Protein AF-A0A5M8NU59-F1 (afdb_monomer)

pLDDT: mean 89.67, std 9.93, range [35.28, 98.25]

Secondary structure (DSSP, 8-state):
--HHHHHHHHHHHTT-HHHHHHHHH--SSSSHHHHHHTT-SS--SSTT-SS-S--GGGTTHHHIIIIIIS-B--TTSSTTTGGGSEEEE-----TT--EEEEEEEETTEEEEEEEEE-SS-EEEEEE--TT-EEEE----TT-TTS-EEEETTEEEEETTEE----TT----------

Foldseek 3Di:
DPVLLCVLVVCQVVPVLQVSVCQQCDLDPQHPNVCVVVVQPEPAPDSVRPDRSHDCPNVSVVVNQVCEQQVFNDLVPDPCSPQHLETEGEYRDHPPDAKHWDWDQTPQGIWIGMWGDDPPDIDIDIDDHPNHHYDHDYDCVPVQQFDWDDDPNHTQDGRQDGDPPDPNDDDDGDDDDD

Solvent-accessible surface area (backbone atoms only — not comparable to full-atom values): 10624 Å² total; per-residue (Å²): 138,68,61,70,69,48,48,52,53,58,30,45,80,69,69,35,33,51,58,46,49,50,60,65,63,31,53,58,84,81,35,66,32,27,40,49,76,68,68,47,92,56,46,40,64,45,84,87,52,90,62,55,60,75,26,74,85,70,52,46,59,56,51,38,52,40,31,31,50,25,2,53,43,73,32,77,81,42,87,66,16,46,69,46,41,34,34,46,35,40,41,46,80,31,88,92,57,55,69,43,77,46,74,45,84,49,91,53,38,56,37,36,27,25,39,36,60,55,99,89,52,74,52,76,51,74,39,80,34,76,95,47,48,74,49,76,51,75,75,59,89,86,45,78,7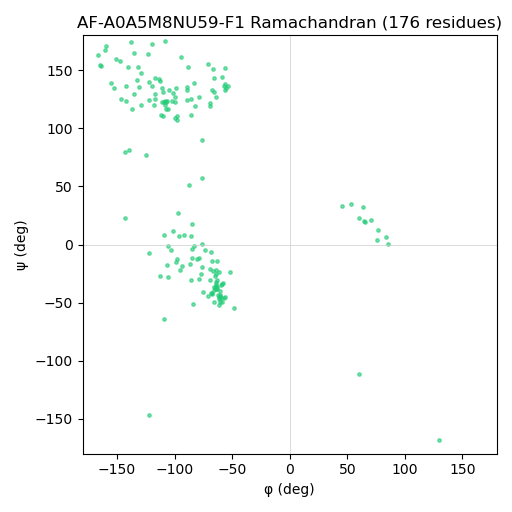9,70,50,67,41,60,61,90,92,42,66,39,31,44,68,92,41,78,42,92,75,48,92,87,60,85,78,87,85,86,80,85,86,129

Organism: NCBI:txid2540710

InterPro domains:
  IPR008928 Six-hairpin glycosidase superfamily [SSF48208] (4-141)
  IPR012341 Six-hairpin glycosidase-like superfamily [G3DSA:1.50.10.10] (1-71)
  IPR016007 Alpha-L-rhamnosidase [PTHR33307] (2-151)
  IPR035396 Alpha-L-rhamnosidase, six-hairpin glycosidase domain [PF17389] (2-68)
  IPR035398 Alpha-L-rhamnosidase C-terminal domain [PF17390] (79-148)

Nearest PDB structures (foldseek):
  6i60-assembly1_A  TM=8.493E-01  e=1.809E-09  Dictyoglomus thermophilum H-6-12
  6i60-assembly2_B  TM=8.893E-01  e=8.598E-09  Dictyoglomus thermophilum H-6-12
  3w5n-assembly1_A  TM=8.163E-01  e=2.430E-08  Streptomyces avermitilis MA-4680 = NBRC 14893
  5wtq-assembly2_C  TM=5.888E-01  e=5.418E+00  Homo sapiens
  8chw-assembly1_A  TM=3.869E-01  e=1.917E+00  Homo sapiens

Sequence (178 aa):
MIGTKYLWRVLSDAGYDDLAFSVATQETYPSYGYWKNNHATTLLEQWEGTNSHNHQMFGTILEYLYQYLAGIRSPFQTEKSRGYKQIHLQPCMPDTLHKVKASLQTVAGTILSGWERHDSHYVYQVTIPSNTVATLELPTNGYDSATEITEGNTVVWQNGEFSNTDPGIIDTGQTHLK

Mean predicted aligned error: 5.36 Å

Radius of gyration: 18.26 Å; Cα contacts (8 Å, |Δi|>4): 282; chains: 1; bounding box: 51×31×45 Å

Structure (mmCIF, N/CA/C/O backbone):
data_AF-A0A5M8NU59-F1
#
_entry.id   AF-A0A5M8NU59-F1
#
loop_
_atom_site.group_PDB
_atom_site.id
_atom_site.type_symbol
_atom_site.label_atom_id
_atom_site.label_alt_id
_atom_site.label_comp_id
_atom_site.label_asym_id
_atom_site.label_entity_id
_atom_site.label_seq_id
_atom_site.pdbx_PDB_ins_code
_atom_site.Cartn_x
_atom_site.Cartn_y
_atom_site.Cartn_z
_atom_site.occupancy
_atom_site.B_iso_or_equiv
_atom_site.auth_seq_id
_atom_site.auth_comp_id
_atom_site.auth_asym_id
_atom_site.auth_atom_id
_atom_site.pdbx_PDB_model_num
ATOM 1 N N . MET A 1 1 ? 18.763 10.754 -10.073 1.00 64.44 1 MET A N 1
ATOM 2 C CA . MET A 1 1 ? 17.612 9.866 -9.802 1.00 64.44 1 MET A CA 1
ATOM 3 C C . MET A 1 1 ? 17.002 10.188 -8.441 1.00 64.44 1 MET A C 1
ATOM 5 O O . MET A 1 1 ? 17.181 9.460 -7.480 1.00 64.44 1 MET A O 1
ATOM 9 N N . ILE A 1 2 ? 16.369 11.357 -8.328 1.00 78.62 2 ILE A N 1
ATOM 10 C CA . ILE A 1 2 ? 15.824 11.866 -7.053 1.00 78.62 2 ILE A CA 1
ATOM 11 C C . ILE A 1 2 ? 14.287 11.911 -7.102 1.00 78.62 2 ILE A C 1
ATOM 13 O O . ILE A 1 2 ? 13.635 11.735 -6.079 1.00 78.62 2 ILE A O 1
ATOM 17 N N . GLY A 1 3 ? 13.702 12.058 -8.299 1.00 86.69 3 GLY A N 1
ATOM 18 C CA . GLY A 1 3 ? 12.251 12.144 -8.496 1.00 86.69 3 GLY A CA 1
ATOM 19 C C . GLY A 1 3 ? 11.476 10.881 -8.107 1.00 86.69 3 GLY A C 1
ATOM 20 O O . GLY A 1 3 ? 10.422 11.001 -7.492 1.00 86.69 3 GLY A O 1
ATOM 21 N N . THR A 1 4 ? 12.007 9.677 -8.365 1.00 87.25 4 THR A N 1
ATOM 22 C CA . THR A 1 4 ? 11.310 8.401 -8.076 1.00 87.25 4 THR A CA 1
ATOM 23 C C . THR A 1 4 ? 10.998 8.201 -6.592 1.00 87.25 4 THR A C 1
ATOM 25 O O . THR A 1 4 ? 10.062 7.489 -6.243 1.00 87.25 4 THR A O 1
ATOM 28 N N . LYS A 1 5 ? 11.743 8.861 -5.698 1.00 89.12 5 LYS A N 1
ATOM 29 C CA . LYS A 1 5 ? 11.437 8.872 -4.264 1.00 89.12 5 LYS A CA 1
ATOM 30 C C . LYS A 1 5 ? 10.125 9.593 -3.951 1.00 89.12 5 LYS A C 1
ATOM 32 O O . LYS A 1 5 ? 9.408 9.184 -3.052 1.00 89.12 5 LYS A O 1
ATOM 37 N N . TYR A 1 6 ? 9.824 10.665 -4.676 1.00 92.88 6 TYR A N 1
ATOM 38 C CA . TYR A 1 6 ? 8.650 11.500 -4.426 1.00 92.88 6 TYR A CA 1
ATOM 39 C C . TYR A 1 6 ? 7.453 11.115 -5.291 1.00 92.88 6 TYR A C 1
ATOM 41 O O . TYR A 1 6 ? 6.327 11.411 -4.912 1.00 92.88 6 TYR A O 1
ATOM 49 N N . LEU A 1 7 ? 7.693 10.448 -6.422 1.00 94.44 7 LEU A N 1
ATOM 50 C CA . LEU A 1 7 ? 6.677 10.066 -7.401 1.00 94.44 7 LEU A CA 1
ATOM 51 C C . LEU A 1 7 ? 5.454 9.396 -6.761 1.00 94.44 7 LEU A C 1
ATOM 53 O O . LEU A 1 7 ? 4.336 9.867 -6.943 1.00 94.44 7 LEU A O 1
ATOM 57 N N . TRP A 1 8 ? 5.677 8.337 -5.980 1.00 94.06 8 TRP A N 1
ATOM 58 C CA . TRP A 1 8 ? 4.603 7.547 -5.369 1.00 94.06 8 TRP A CA 1
ATOM 59 C C . TRP A 1 8 ? 3.750 8.370 -4.419 1.00 94.06 8 TRP A C 1
ATOM 61 O O . TRP A 1 8 ? 2.525 8.327 -4.487 1.00 94.06 8 TRP A O 1
ATOM 71 N N . ARG A 1 9 ? 4.422 9.155 -3.574 1.00 92.12 9 ARG A N 1
ATOM 72 C CA . ARG A 1 9 ? 3.777 10.054 -2.631 1.00 92.12 9 ARG A CA 1
ATOM 73 C C . ARG A 1 9 ? 2.935 11.094 -3.348 1.00 92.12 9 ARG A C 1
ATOM 75 O O . ARG A 1 9 ? 1.768 11.237 -3.036 1.00 92.12 9 ARG A O 1
ATOM 82 N N . VAL A 1 10 ? 3.517 11.801 -4.314 1.00 95.00 10 VAL A N 1
ATOM 83 C CA . VAL A 1 10 ? 2.834 12.901 -5.005 1.00 95.00 10 VAL A CA 1
ATOM 84 C C . VAL A 1 10 ? 1.603 12.406 -5.755 1.00 95.00 10 VAL A C 1
ATOM 86 O O . VAL A 1 10 ? 0.568 13.053 -5.679 1.00 95.00 10 VAL A O 1
ATOM 89 N N . LEU A 1 11 ? 1.700 11.276 -6.461 1.00 95.00 11 LEU A N 1
ATOM 90 C CA . LEU A 1 11 ? 0.553 10.730 -7.184 1.00 95.00 11 LEU A CA 1
ATOM 91 C C . LEU A 1 11 ? -0.554 10.289 -6.224 1.00 95.00 11 LEU A C 1
ATOM 93 O O . LEU A 1 11 ? -1.700 10.686 -6.399 1.00 95.00 11 LEU A O 1
ATOM 97 N N . SER A 1 12 ? -0.203 9.517 -5.199 1.00 92.62 12 SER A N 1
ATOM 98 C CA . SER A 1 12 ? -1.196 8.910 -4.311 1.00 92.62 12 SER A CA 1
ATOM 99 C C . SER A 1 12 ? -1.812 9.923 -3.335 1.00 92.62 12 SER A C 1
ATOM 101 O O . SER A 1 12 ? -3.019 9.927 -3.142 1.00 92.62 12 SER A O 1
ATOM 103 N N . ASP A 1 13 ? -1.018 10.841 -2.764 1.00 90.81 13 ASP A N 1
ATOM 104 C CA . ASP A 1 13 ? -1.532 11.911 -1.885 1.00 90.81 13 ASP A CA 1
ATOM 105 C C . ASP A 1 13 ? -2.468 12.868 -2.651 1.00 90.81 13 ASP A C 1
ATOM 107 O O . ASP A 1 13 ? -3.321 13.514 -2.048 1.00 90.81 13 ASP A O 1
ATOM 111 N N . ALA A 1 14 ? -2.310 12.972 -3.975 1.00 91.94 14 ALA A N 1
ATOM 112 C CA . ALA A 1 14 ? -3.177 13.762 -4.846 1.00 91.94 14 ALA A CA 1
ATOM 113 C C . ALA A 1 14 ? -4.351 12.957 -5.444 1.00 91.94 14 ALA A C 1
ATOM 115 O O . ALA A 1 14 ? -5.047 13.469 -6.318 1.00 91.94 14 ALA A O 1
ATOM 116 N 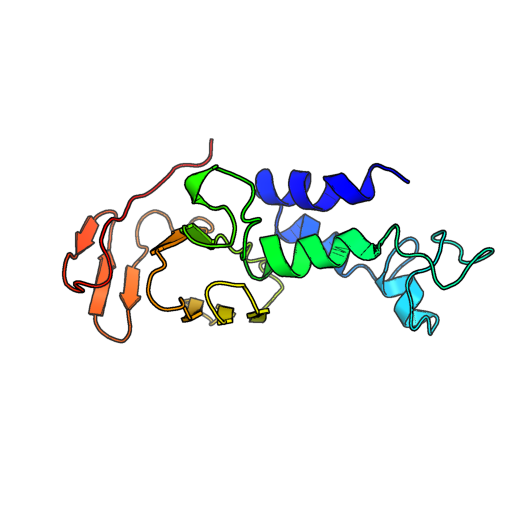N . GLY A 1 15 ? -4.569 11.712 -5.000 1.00 89.81 15 GLY A N 1
ATOM 117 C CA . GLY A 1 15 ? -5.691 10.870 -5.428 1.00 89.81 15 GLY A CA 1
ATOM 118 C C . GLY A 1 15 ? -5.538 10.231 -6.813 1.00 89.81 15 GLY A C 1
ATOM 119 O O . GLY A 1 15 ? -6.505 9.699 -7.351 1.00 89.81 15 GLY A O 1
ATOM 120 N N . TYR A 1 16 ? -4.344 10.252 -7.413 1.00 93.94 16 TYR A N 1
ATOM 121 C CA . TYR A 1 16 ? -4.067 9.617 -8.707 1.00 93.94 16 TYR A CA 1
ATOM 122 C C . TYR A 1 16 ? -3.658 8.143 -8.551 1.00 93.94 16 TYR A C 1
ATOM 124 O O . TYR A 1 16 ? -2.632 7.710 -9.087 1.00 93.94 16 TYR A O 1
ATOM 132 N N . ASP A 1 17 ? -4.456 7.368 -7.817 1.00 92.81 17 ASP A N 1
ATOM 133 C CA . ASP A 1 17 ? -4.156 5.978 -7.454 1.00 92.81 17 ASP A CA 1
ATOM 134 C C . ASP A 1 17 ? -3.988 5.071 -8.683 1.00 92.81 17 ASP A C 1
ATOM 136 O O . ASP A 1 17 ? -3.009 4.324 -8.777 1.00 92.81 17 ASP A O 1
ATOM 140 N N . ASP A 1 18 ? -4.882 5.193 -9.669 1.00 94.62 18 ASP A N 1
ATOM 141 C CA . ASP A 1 18 ? -4.811 4.434 -10.924 1.00 94.62 18 ASP A CA 1
ATOM 142 C C . ASP A 1 18 ? -3.562 4.753 -11.737 1.00 94.62 18 ASP A C 1
ATOM 144 O O . ASP A 1 18 ? -2.945 3.866 -12.335 1.00 94.62 18 ASP A O 1
ATOM 148 N N . LEU A 1 19 ? -3.151 6.022 -11.746 1.00 96.38 19 LEU A N 1
ATOM 149 C CA . LEU A 1 19 ? -1.943 6.442 -12.442 1.00 96.38 19 LEU A CA 1
ATOM 150 C C . LEU A 1 19 ? -0.698 5.927 -11.717 1.00 96.38 19 LEU A C 1
ATOM 152 O O . LEU A 1 19 ? 0.204 5.399 -12.366 1.00 96.38 19 LEU A O 1
ATOM 156 N N . ALA A 1 20 ? -0.653 6.033 -10.386 1.00 96.12 20 ALA A N 1
ATOM 157 C CA . ALA A 1 20 ? 0.433 5.474 -9.584 1.00 96.12 20 ALA A CA 1
ATOM 158 C C . ALA A 1 20 ? 0.584 3.968 -9.839 1.00 96.12 20 ALA A C 1
ATOM 160 O O . ALA A 1 20 ? 1.694 3.490 -10.085 1.00 96.12 20 ALA A O 1
ATOM 161 N N . PHE A 1 21 ? -0.534 3.240 -9.871 1.00 96.94 21 PHE A N 1
ATOM 162 C CA . PHE A 1 21 ? -0.540 1.807 -10.138 1.00 96.94 21 PHE A CA 1
ATOM 163 C C . PHE A 1 21 ? -0.115 1.478 -11.573 1.00 96.94 21 PHE A C 1
ATOM 165 O O . PHE A 1 21 ? 0.712 0.588 -11.782 1.00 96.94 21 PHE A O 1
ATOM 172 N N . SER A 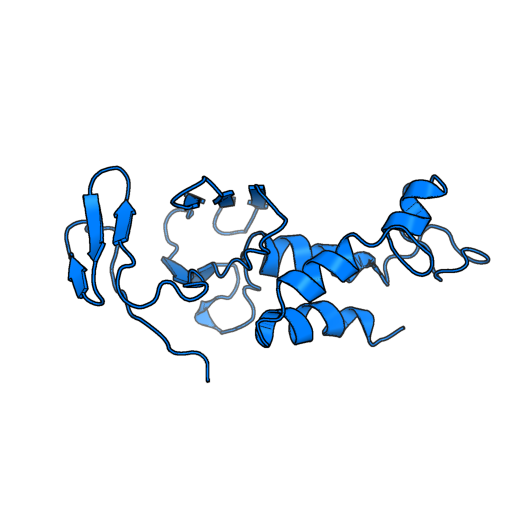1 22 ? -0.597 2.238 -12.559 1.00 97.19 22 SER A N 1
ATOM 173 C CA . SER A 1 22 ? -0.209 2.081 -13.967 1.00 97.19 22 SER A CA 1
ATOM 174 C C . SER A 1 22 ? 1.292 2.300 -14.174 1.00 97.19 22 SER A C 1
ATOM 176 O O . SER A 1 22 ? 1.941 1.554 -14.902 1.00 97.19 22 SER A O 1
ATOM 178 N N . VAL A 1 23 ? 1.881 3.290 -13.497 1.00 96.44 23 VAL A N 1
ATOM 179 C CA . VAL A 1 23 ? 3.332 3.532 -13.541 1.00 96.44 23 VAL A CA 1
ATOM 180 C C . VAL A 1 23 ? 4.105 2.403 -12.853 1.00 96.44 23 VAL A C 1
ATOM 182 O O . VAL A 1 23 ? 5.124 1.952 -13.377 1.00 96.44 23 VAL A O 1
ATOM 185 N N . ALA A 1 24 ? 3.626 1.920 -11.704 1.00 96.19 24 ALA A N 1
ATOM 186 C CA . ALA A 1 24 ? 4.247 0.819 -10.965 1.00 96.19 24 ALA A CA 1
ATOM 187 C C . ALA A 1 24 ? 4.245 -0.510 -11.742 1.00 96.19 24 ALA A C 1
ATOM 189 O O . ALA A 1 24 ? 5.157 -1.320 -11.570 1.00 96.19 24 ALA A O 1
ATOM 190 N N . THR A 1 25 ? 3.238 -0.727 -12.589 1.00 96.50 25 THR A N 1
ATOM 191 C CA . THR A 1 25 ? 3.014 -1.985 -13.318 1.00 96.50 25 THR A CA 1
ATOM 192 C C . THR A 1 25 ? 3.359 -1.926 -14.805 1.00 96.50 25 THR A C 1
ATOM 194 O O . THR A 1 25 ? 3.282 -2.950 -15.478 1.00 96.50 25 THR A O 1
ATOM 197 N N . GLN A 1 26 ? 3.803 -0.773 -15.319 1.00 97.31 26 GLN A N 1
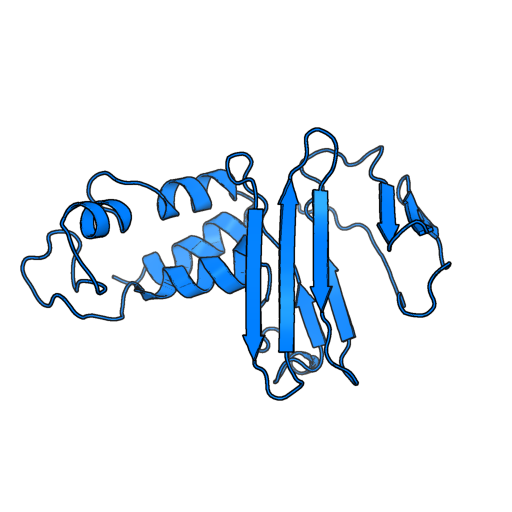ATOM 198 C CA . GLN A 1 26 ? 4.262 -0.627 -16.700 1.00 97.31 26 GLN A CA 1
ATOM 199 C C . GLN A 1 26 ? 5.345 -1.663 -17.043 1.00 97.31 26 GLN A C 1
ATOM 201 O O . GLN A 1 26 ? 6.306 -1.857 -16.295 1.00 97.31 26 GLN A O 1
ATOM 206 N N . GLU A 1 27 ? 5.244 -2.270 -18.221 1.00 97.75 27 GLU A N 1
ATOM 207 C CA . GLU A 1 27 ? 6.150 -3.317 -18.697 1.00 97.75 27 GLU A CA 1
ATOM 208 C C . GLU A 1 27 ? 7.121 -2.852 -19.792 1.00 97.75 27 GLU A C 1
ATOM 210 O O . GLU A 1 27 ? 8.145 -3.498 -20.019 1.00 97.75 27 GLU A O 1
ATOM 215 N N . THR A 1 28 ? 6.846 -1.726 -20.456 1.00 98.06 28 THR A N 1
ATOM 216 C CA . THR A 1 28 ? 7.740 -1.159 -21.474 1.00 98.06 28 THR A CA 1
ATOM 217 C C . THR A 1 28 ? 8.781 -0.220 -20.873 1.00 98.06 28 THR A C 1
ATOM 219 O O . THR A 1 28 ? 8.538 0.444 -19.867 1.00 98.06 28 THR A O 1
ATOM 222 N N . TYR A 1 29 ? 9.933 -0.103 -21.535 1.00 97.19 29 TYR A N 1
ATOM 223 C CA . TYR A 1 29 ? 10.990 0.828 -21.144 1.00 97.19 29 TYR A CA 1
ATOM 224 C C . TYR A 1 29 ? 10.487 2.288 -21.060 1.00 97.19 29 TYR A C 1
ATOM 226 O O . TYR A 1 29 ? 9.802 2.727 -21.990 1.00 97.19 29 TYR A O 1
ATOM 234 N N . PRO A 1 30 ? 10.886 3.078 -20.038 1.00 95.69 30 PRO A N 1
ATOM 235 C CA . PRO A 1 30 ? 11.628 2.700 -18.826 1.00 95.69 30 PRO A CA 1
ATOM 236 C C . PRO A 1 30 ? 10.695 2.287 -17.668 1.00 95.69 30 PRO A C 1
ATOM 238 O O . PRO A 1 30 ? 9.855 3.080 -17.243 1.00 95.69 30 PRO A O 1
ATOM 241 N N . SER A 1 31 ? 10.858 1.079 -17.110 1.00 96.62 31 SER A N 1
ATOM 242 C CA . SER A 1 31 ? 10.035 0.621 -15.978 1.00 96.62 31 SER A CA 1
ATOM 243 C C . SER A 1 31 ? 10.636 -0.549 -15.184 1.00 96.62 31 SER A C 1
ATOM 245 O O . SER A 1 31 ? 11.560 -1.231 -15.634 1.00 96.62 31 SER A O 1
ATOM 247 N N . TYR A 1 32 ? 10.066 -0.829 -14.006 1.00 96.56 32 TYR A N 1
ATOM 248 C CA . TYR A 1 32 ? 10.366 -2.045 -13.238 1.00 96.56 32 TYR A CA 1
ATOM 249 C C . TYR A 1 32 ? 9.924 -3.315 -13.978 1.00 96.56 32 TYR A C 1
ATOM 251 O O . TYR A 1 32 ? 10.628 -4.326 -13.944 1.00 96.56 32 TYR A O 1
ATOM 259 N N . GLY A 1 33 ? 8.779 -3.268 -14.671 1.00 97.44 33 GLY A N 1
ATOM 260 C CA . GLY A 1 33 ? 8.295 -4.383 -15.483 1.00 97.44 33 GLY A CA 1
ATOM 261 C C . GLY A 1 33 ? 9.229 -4.695 -16.652 1.00 97.44 33 GLY A C 1
ATOM 262 O O . GLY A 1 33 ? 9.487 -5.865 -16.918 1.00 97.44 33 GLY A O 1
ATOM 263 N N . TYR A 1 34 ? 9.845 -3.680 -17.266 1.00 97.81 34 TYR A N 1
ATOM 264 C CA . TYR A 1 34 ? 10.867 -3.870 -18.293 1.00 97.81 34 TYR A CA 1
ATOM 265 C C . TYR A 1 34 ? 12.068 -4.650 -17.748 1.00 97.81 34 TYR A C 1
ATOM 267 O O . TYR A 1 34 ? 12.511 -5.609 -18.376 1.00 97.81 34 TYR A O 1
ATOM 275 N N . TRP A 1 35 ? 12.570 -4.311 -16.556 1.00 97.44 35 TRP A N 1
ATOM 276 C CA . TRP A 1 35 ? 13.649 -5.078 -15.922 1.00 97.44 35 TRP A CA 1
ATOM 277 C C . TRP A 1 35 ? 13.255 -6.523 -15.635 1.00 97.44 35 TRP A C 1
ATOM 279 O O . TRP A 1 35 ? 14.002 -7.438 -15.979 1.00 97.44 35 TRP A O 1
ATOM 289 N N . LYS A 1 36 ? 12.069 -6.738 -15.057 1.00 97.00 36 LYS A N 1
ATOM 290 C CA . LYS A 1 36 ? 11.528 -8.080 -14.801 1.00 97.00 36 LYS A CA 1
ATOM 291 C C . LYS A 1 36 ? 11.436 -8.897 -16.096 1.00 97.00 36 LYS A C 1
ATOM 293 O O . LYS A 1 36 ? 11.878 -10.044 -16.125 1.00 97.00 36 LYS A O 1
ATOM 298 N N . ASN A 1 37 ? 10.910 -8.303 -17.167 1.00 97.75 37 ASN A N 1
ATOM 299 C CA . ASN A 1 37 ? 10.763 -8.949 -18.474 1.00 97.75 37 ASN A CA 1
ATOM 300 C C . ASN A 1 37 ? 12.120 -9.245 -19.140 1.00 97.75 37 ASN A C 1
ATOM 302 O O . ASN A 1 37 ? 12.213 -10.171 -19.936 1.00 97.75 37 ASN A O 1
ATOM 306 N N . ASN A 1 38 ? 13.180 -8.525 -18.756 1.00 96.75 38 ASN A N 1
ATOM 307 C CA . ASN A 1 38 ? 14.571 -8.787 -19.139 1.00 96.75 38 ASN A CA 1
ATOM 308 C C . ASN A 1 38 ? 15.346 -9.593 -18.074 1.00 96.75 38 ASN A C 1
ATOM 310 O O . ASN A 1 38 ? 16.569 -9.501 -17.983 1.00 96.75 38 ASN A O 1
ATOM 314 N N . HIS A 1 39 ? 14.644 -10.401 -17.273 1.00 96.81 39 HIS A N 1
ATOM 315 C CA . HIS A 1 39 ? 15.214 -11.364 -16.322 1.00 96.81 39 HIS A CA 1
ATOM 316 C C . HIS A 1 39 ? 16.014 -10.769 -15.152 1.00 96.81 39 HIS A C 1
ATOM 318 O O . HIS A 1 39 ? 16.773 -11.489 -14.499 1.00 96.81 39 HIS A O 1
ATOM 324 N N . ALA A 1 40 ? 15.835 -9.486 -14.833 1.00 97.31 40 ALA A N 1
ATOM 325 C CA . ALA A 1 40 ? 16.433 -8.916 -13.634 1.00 97.31 40 ALA A CA 1
ATOM 326 C C . ALA A 1 40 ? 15.829 -9.534 -12.362 1.00 97.31 40 ALA A C 1
ATOM 328 O O . ALA A 1 40 ? 14.610 -9.572 -12.192 1.00 97.31 40 ALA A O 1
ATOM 329 N N . THR A 1 41 ? 16.685 -9.964 -11.433 1.00 96.88 41 THR A N 1
ATOM 330 C CA . THR A 1 41 ? 16.284 -10.487 -10.110 1.00 96.88 41 THR A CA 1
ATOM 331 C C . THR A 1 41 ? 16.507 -9.486 -8.972 1.00 96.88 41 THR A C 1
ATOM 333 O O . THR A 1 41 ? 16.169 -9.757 -7.823 1.00 96.88 41 THR A O 1
ATOM 336 N N . THR A 1 42 ? 17.102 -8.337 -9.282 1.00 96.75 42 THR A N 1
ATOM 337 C CA . THR A 1 42 ? 17.447 -7.236 -8.374 1.00 96.75 42 THR A CA 1
ATOM 338 C C . THR A 1 42 ? 17.116 -5.902 -9.048 1.00 96.75 42 THR A C 1
ATOM 340 O O . THR A 1 42 ? 16.704 -5.865 -10.205 1.00 96.75 42 THR A O 1
ATOM 343 N N . LEU A 1 43 ? 17.259 -4.793 -8.323 1.00 96.44 43 LEU A N 1
ATOM 344 C CA . LEU A 1 43 ? 17.093 -3.450 -8.886 1.00 96.44 43 LEU A CA 1
ATOM 345 C C . LEU A 1 43 ? 18.386 -3.009 -9.576 1.00 96.44 43 LEU A C 1
ATOM 347 O O . LEU A 1 43 ? 19.466 -3.242 -9.037 1.00 96.44 43 LEU A O 1
ATOM 351 N N . LEU A 1 44 ? 18.288 -2.359 -10.733 1.00 95.69 44 LEU A N 1
ATOM 352 C CA . LEU A 1 44 ? 19.449 -1.891 -11.491 1.00 95.69 44 LEU A CA 1
ATOM 353 C C . LEU A 1 44 ? 19.752 -0.427 -11.145 1.00 95.69 44 LEU A C 1
ATOM 355 O O . LEU A 1 44 ? 18.916 0.300 -10.615 1.00 95.69 44 LEU A O 1
ATOM 359 N N . GLU A 1 45 ? 20.966 0.020 -11.441 1.00 94.94 45 GLU A N 1
ATOM 360 C CA . GLU A 1 45 ? 21.401 1.402 -11.202 1.00 94.94 45 GLU A CA 1
ATOM 361 C C . GLU A 1 45 ? 20.718 2.417 -12.124 1.00 94.94 45 GLU A C 1
ATOM 363 O O . GLU A 1 45 ? 20.472 3.554 -11.725 1.00 94.94 45 GLU A O 1
ATOM 368 N N . GLN A 1 46 ? 20.374 1.990 -13.338 1.00 94.31 46 GLN A N 1
ATOM 369 C CA . GLN A 1 46 ? 19.749 2.806 -14.375 1.00 94.31 46 GLN A CA 1
ATOM 370 C C . GLN A 1 46 ? 18.810 1.957 -15.231 1.00 94.31 46 GLN A C 1
ATOM 372 O O . GLN A 1 46 ? 18.953 0.733 -15.297 1.00 94.31 46 GLN A O 1
ATOM 377 N N . TRP A 1 47 ? 17.859 2.603 -15.900 1.00 94.56 47 TRP A N 1
ATOM 378 C CA . TRP A 1 47 ? 16.799 1.918 -16.638 1.00 94.56 47 TRP A CA 1
ATOM 379 C C . TRP A 1 47 ? 17.323 1.078 -17.803 1.00 94.56 47 TRP A C 1
ATOM 381 O O . TRP A 1 47 ? 16.818 -0.017 -18.032 1.00 94.56 47 TRP A O 1
ATOM 391 N N . GLU A 1 48 ? 18.361 1.556 -18.485 1.00 94.06 48 GLU A N 1
ATOM 392 C CA . GLU A 1 48 ? 19.019 0.891 -19.612 1.00 94.06 48 GLU A CA 1
ATOM 393 C C . GLU A 1 48 ? 19.798 -0.360 -19.186 1.00 94.06 48 GLU A C 1
ATOM 395 O O . GLU A 1 48 ? 20.095 -1.216 -20.013 1.00 94.06 48 GLU A O 1
ATOM 400 N N . GLY A 1 49 ? 20.166 -0.460 -17.904 1.00 92.44 49 GLY A N 1
ATOM 401 C CA . GLY A 1 49 ? 20.883 -1.610 -17.364 1.00 92.44 49 GLY A CA 1
ATOM 402 C C . GLY A 1 49 ? 22.338 -1.759 -17.817 1.00 92.44 49 GLY A C 1
ATOM 403 O O . GLY A 1 49 ? 22.884 -2.850 -17.724 1.00 92.44 49 GLY A O 1
ATOM 404 N N . THR A 1 50 ? 23.007 -0.699 -18.285 1.00 93.38 50 THR A N 1
ATOM 405 C CA . THR A 1 50 ? 24.428 -0.798 -18.702 1.00 93.38 50 THR A CA 1
ATOM 406 C C . THR A 1 50 ? 25.462 -0.686 -17.563 1.00 93.38 50 THR A C 1
ATOM 408 O O . THR A 1 50 ? 26.653 -0.811 -17.826 1.00 93.38 50 THR A O 1
ATOM 411 N N . ASN A 1 51 ? 25.028 -0.486 -16.310 1.00 93.81 51 ASN A N 1
ATOM 412 C CA . ASN A 1 51 ? 25.880 -0.356 -15.114 1.00 93.81 51 ASN A CA 1
ATOM 413 C C . ASN A 1 51 ? 25.518 -1.424 -14.062 1.00 93.81 51 ASN A C 1
ATOM 415 O O . ASN A 1 51 ? 25.155 -2.534 -14.443 1.00 93.81 51 ASN A O 1
ATOM 419 N N . SER A 1 52 ? 25.628 -1.147 -12.754 1.00 96.12 52 SER A N 1
ATOM 420 C CA . SER A 1 52 ? 25.346 -2.135 -11.710 1.00 96.12 52 SER A CA 1
ATOM 421 C C . SER A 1 52 ? 23.928 -2.699 -11.824 1.00 96.12 52 SER A C 1
ATOM 423 O O . SER A 1 52 ? 22.952 -1.968 -12.011 1.00 96.12 52 SER A O 1
ATOM 425 N N . HIS A 1 53 ? 23.808 -4.018 -11.669 1.00 96.50 53 HIS A N 1
ATOM 426 C CA . HIS A 1 53 ? 22.525 -4.728 -11.660 1.00 96.50 53 HIS A CA 1
ATOM 427 C C . HIS A 1 53 ? 21.995 -4.983 -10.253 1.00 96.50 53 HIS A C 1
ATOM 429 O O . HIS A 1 53 ? 21.008 -5.690 -10.090 1.00 96.50 53 HIS A O 1
ATOM 435 N N . ASN A 1 54 ? 22.639 -4.424 -9.229 1.00 96.88 54 ASN A N 1
ATOM 436 C CA . ASN A 1 54 ? 22.206 -4.549 -7.844 1.00 96.88 54 ASN A CA 1
ATOM 437 C C . ASN A 1 54 ? 22.386 -3.212 -7.115 1.00 96.88 54 ASN A C 1
ATOM 439 O O . ASN A 1 54 ? 23.393 -2.970 -6.448 1.00 96.88 54 ASN A O 1
ATOM 443 N N . HIS A 1 55 ? 21.418 -2.316 -7.300 1.00 93.94 55 HIS A N 1
ATOM 444 C CA . HIS A 1 55 ? 21.447 -0.947 -6.809 1.00 93.94 55 HIS A CA 1
ATOM 445 C C . HIS A 1 55 ? 20.095 -0.530 -6.208 1.00 93.94 55 HIS A C 1
ATOM 447 O O . HIS A 1 55 ? 19.080 -0.392 -6.883 1.00 93.94 55 HIS A O 1
ATOM 453 N N . GLN A 1 56 ? 20.083 -0.242 -4.910 1.00 91.81 56 GLN A N 1
ATOM 454 C CA . GLN A 1 56 ? 18.862 -0.038 -4.115 1.00 91.81 56 GLN A CA 1
ATOM 455 C C . GLN A 1 56 ? 18.097 1.282 -4.348 1.00 91.81 56 GLN A C 1
ATOM 457 O O . GLN A 1 56 ? 17.043 1.487 -3.755 1.00 91.81 56 GLN A O 1
ATOM 462 N N . MET A 1 57 ? 18.603 2.210 -5.169 1.00 90.44 57 MET A N 1
ATOM 463 C CA . MET A 1 57 ? 18.048 3.577 -5.261 1.00 90.44 57 MET A CA 1
ATOM 464 C C . MET A 1 57 ? 16.616 3.617 -5.811 1.00 90.44 57 MET A C 1
ATOM 466 O O . MET A 1 57 ? 15.849 4.508 -5.457 1.00 90.44 57 MET A O 1
ATOM 470 N N . PHE A 1 58 ? 16.238 2.630 -6.624 1.00 93.00 58 PHE A N 1
ATOM 471 C CA . PHE A 1 58 ? 14.869 2.453 -7.108 1.00 93.00 58 PHE A CA 1
ATOM 472 C C . PHE A 1 58 ? 13.973 1.653 -6.152 1.00 93.00 58 PHE A C 1
ATOM 474 O O . PHE A 1 58 ? 12.832 1.344 -6.488 1.00 93.00 58 PHE A O 1
ATOM 481 N N . GLY A 1 59 ? 14.452 1.328 -4.950 1.00 93.88 59 GLY A N 1
ATOM 482 C CA . GLY A 1 59 ? 13.718 0.536 -3.961 1.00 93.88 59 GLY A CA 1
ATOM 483 C C . GLY A 1 59 ? 12.503 1.240 -3.362 1.00 93.88 59 GLY A C 1
ATOM 484 O O . GLY A 1 59 ? 11.730 0.606 -2.651 1.00 93.88 59 GLY A O 1
ATOM 485 N N . THR A 1 60 ? 12.285 2.521 -3.677 1.00 92.81 60 THR A N 1
ATOM 486 C CA . THR A 1 60 ? 11.137 3.304 -3.192 1.00 92.81 60 THR A CA 1
ATOM 487 C C . THR A 1 60 ? 9.795 2.759 -3.677 1.00 92.81 60 THR A C 1
ATOM 489 O O . THR A 1 60 ? 8.772 3.087 -3.093 1.00 92.81 60 THR A O 1
ATOM 492 N N . ILE A 1 61 ? 9.771 1.862 -4.669 1.00 94.69 61 ILE A N 1
ATOM 493 C CA . ILE A 1 61 ? 8.560 1.104 -5.011 1.00 94.69 61 ILE A CA 1
ATOM 494 C C . ILE A 1 61 ? 8.028 0.290 -3.819 1.00 94.69 61 ILE A C 1
ATOM 496 O O . ILE A 1 61 ? 6.820 0.180 -3.651 1.00 94.69 61 ILE A O 1
ATOM 500 N N . LEU A 1 62 ? 8.890 -0.218 -2.928 1.00 94.62 62 LEU A N 1
ATOM 501 C CA . LEU A 1 62 ? 8.434 -0.906 -1.712 1.00 94.62 62 LEU A CA 1
ATOM 502 C C . LEU A 1 62 ? 7.666 0.039 -0.781 1.00 94.62 62 LEU A C 1
ATOM 504 O O . LEU A 1 62 ? 6.721 -0.384 -0.120 1.00 94.62 62 LEU A O 1
ATOM 508 N N . GLU A 1 63 ? 8.036 1.320 -0.760 1.00 92.81 63 GLU A N 1
ATOM 509 C CA . GLU A 1 63 ? 7.293 2.348 -0.036 1.00 92.81 63 GLU A CA 1
ATOM 510 C C . GLU A 1 63 ? 5.858 2.449 -0.556 1.00 92.81 63 GLU A C 1
ATOM 512 O O . GLU A 1 63 ? 4.921 2.444 0.237 1.00 92.81 63 GLU A O 1
ATOM 517 N N . TYR A 1 64 ? 5.691 2.467 -1.882 1.00 95.75 64 TYR A N 1
ATOM 518 C CA . TYR A 1 64 ? 4.385 2.466 -2.537 1.00 95.75 64 TYR A CA 1
ATOM 519 C C . TYR A 1 64 ? 3.547 1.239 -2.156 1.00 95.75 64 TYR A C 1
ATOM 521 O O . TYR A 1 64 ? 2.406 1.382 -1.714 1.00 95.75 64 TYR A O 1
ATOM 529 N N . LEU A 1 65 ? 4.131 0.039 -2.248 1.00 96.81 65 LEU A N 1
ATOM 530 C CA . LEU A 1 65 ? 3.422 -1.208 -1.949 1.00 96.81 65 LEU A CA 1
ATOM 531 C C . LEU A 1 65 ? 2.911 -1.261 -0.497 1.00 96.81 65 LEU A C 1
ATOM 533 O O . LEU A 1 65 ? 1.775 -1.667 -0.262 1.00 96.81 65 LEU A O 1
ATOM 537 N N . TYR A 1 66 ? 3.730 -0.848 0.475 1.00 97.00 66 TYR A N 1
ATOM 538 C CA . TYR A 1 66 ? 3.363 -0.922 1.894 1.00 97.00 66 TYR A CA 1
ATOM 539 C C . TYR A 1 66 ? 2.539 0.275 2.362 1.00 97.00 66 TYR A C 1
ATOM 541 O O . TYR A 1 66 ? 1.493 0.081 2.978 1.00 97.00 66 TYR A O 1
ATOM 549 N N . GLN A 1 67 ? 3.001 1.499 2.098 1.00 95.69 67 GLN A N 1
ATOM 550 C CA . GLN A 1 67 ? 2.373 2.694 2.659 1.00 95.69 67 GLN A CA 1
ATOM 551 C C . GLN A 1 67 ? 1.109 3.106 1.917 1.00 95.69 67 GLN A C 1
ATOM 553 O O . GLN A 1 67 ? 0.231 3.682 2.546 1.00 95.69 67 GLN A O 1
ATOM 558 N N . TYR A 1 68 ? 1.007 2.823 0.617 1.00 95.62 68 TYR A N 1
ATOM 559 C CA . TYR A 1 68 ? -0.102 3.292 -0.211 1.00 95.62 68 TYR A CA 1
ATOM 560 C C . TYR A 1 68 ? -1.010 2.132 -0.594 1.00 95.62 68 TYR A C 1
ATOM 562 O O . TYR A 1 68 ? -2.122 2.081 -0.095 1.00 95.62 68 TYR A O 1
ATOM 570 N N . LEU A 1 69 ? -0.547 1.133 -1.355 1.00 96.50 69 LEU A N 1
ATOM 571 C CA . LEU A 1 69 ? -1.426 0.019 -1.755 1.00 96.50 69 LEU A CA 1
ATOM 572 C C . LEU A 1 69 ? -1.986 -0.752 -0.554 1.00 96.50 69 LEU A C 1
ATOM 574 O O . LEU A 1 69 ? -3.189 -0.979 -0.474 1.00 96.50 69 LEU A O 1
ATOM 578 N N . ALA A 1 70 ? -1.133 -1.146 0.395 1.00 97.50 70 ALA A N 1
ATOM 579 C CA . ALA A 1 70 ? -1.592 -1.783 1.630 1.00 97.50 70 ALA A CA 1
ATOM 580 C C . ALA A 1 70 ? -1.999 -0.775 2.716 1.00 97.50 70 ALA A C 1
ATOM 582 O O . ALA A 1 70 ? -2.581 -1.169 3.722 1.00 97.50 70 ALA A O 1
ATOM 583 N N . GLY A 1 71 ? -1.683 0.509 2.542 1.00 96.56 71 GLY A N 1
ATOM 584 C CA . GLY A 1 71 ? -2.094 1.581 3.441 1.00 96.56 71 GLY A CA 1
ATOM 585 C C . GLY A 1 71 ? -1.346 1.685 4.771 1.00 96.56 71 GLY A C 1
ATOM 586 O O . GLY A 1 71 ? -1.720 2.531 5.569 1.00 96.56 71 GLY A O 1
ATOM 587 N N . ILE A 1 72 ? -0.316 0.878 5.055 1.00 96.88 72 ILE A N 1
ATOM 588 C CA . ILE A 1 72 ? 0.415 0.912 6.338 1.00 96.88 72 ILE A CA 1
ATOM 589 C C . ILE A 1 72 ? 1.361 2.120 6.357 1.00 96.88 72 ILE A C 1
ATOM 591 O O . ILE A 1 72 ? 2.515 2.025 5.932 1.00 96.88 72 ILE A O 1
ATOM 595 N N . ARG A 1 73 ? 0.880 3.272 6.829 1.00 94.50 73 ARG A N 1
ATOM 596 C CA . ARG A 1 73 ? 1.617 4.541 6.765 1.00 94.50 73 ARG A CA 1
ATOM 597 C C . ARG A 1 73 ? 2.814 4.587 7.711 1.00 94.50 73 ARG A C 1
ATOM 599 O O . ARG A 1 73 ? 2.871 3.908 8.736 1.00 94.50 73 ARG A O 1
ATOM 606 N N . SER A 1 74 ? 3.777 5.439 7.358 1.00 88.56 74 SER A N 1
ATOM 607 C CA . SER A 1 74 ? 4.986 5.669 8.148 1.00 88.56 74 SER A CA 1
ATOM 608 C C . SER A 1 74 ? 4.671 6.080 9.596 1.00 88.56 74 SER A C 1
ATOM 610 O O . SER A 1 74 ? 3.903 7.018 9.820 1.00 88.56 74 SER A O 1
ATOM 612 N N . PRO A 1 75 ? 5.351 5.491 10.598 1.00 85.12 75 PRO A N 1
ATOM 613 C CA . PRO A 1 75 ? 5.141 5.804 12.008 1.00 85.12 75 PRO A CA 1
ATOM 614 C C . PRO A 1 75 ? 5.775 7.145 12.408 1.00 85.12 75 PRO A C 1
ATOM 616 O O . PRO A 1 75 ? 5.727 7.535 13.571 1.00 85.12 75 PRO A O 1
ATOM 619 N N . PHE A 1 76 ? 6.410 7.864 11.481 1.00 81.25 76 PHE A N 1
ATOM 620 C CA . PHE A 1 76 ? 7.101 9.126 11.757 1.00 81.25 76 PHE A CA 1
ATOM 621 C C . PHE A 1 76 ? 6.303 10.365 11.337 1.00 81.25 76 PHE A C 1
ATOM 623 O O . PHE A 1 76 ? 6.858 11.461 11.327 1.00 81.25 76 PHE A O 1
ATOM 630 N N . GLN A 1 77 ? 5.020 10.208 11.000 1.00 74.56 77 GLN A N 1
ATOM 631 C CA . GLN A 1 77 ? 4.135 11.330 10.679 1.00 74.56 77 GLN A CA 1
ATOM 632 C C . GLN A 1 77 ? 3.896 12.236 11.896 1.00 74.56 77 GLN A C 1
ATOM 634 O O . GLN A 1 77 ? 3.897 13.458 11.762 1.00 74.56 77 GLN A O 1
ATOM 639 N N . THR A 1 78 ? 3.744 11.655 13.092 1.00 78.62 78 THR A N 1
ATOM 640 C CA . THR A 1 78 ? 3.567 12.390 14.351 1.00 78.62 78 THR A CA 1
ATOM 641 C C . THR A 1 78 ? 4.431 11.805 15.474 1.00 78.62 78 THR A C 1
ATOM 643 O O . THR A 1 78 ? 4.924 10.680 15.400 1.00 78.62 78 THR A O 1
ATOM 646 N N . GLU A 1 79 ? 4.608 12.553 16.567 1.00 82.56 79 GLU A N 1
ATOM 647 C CA . GLU A 1 79 ? 5.273 12.037 17.776 1.00 82.56 79 GLU A CA 1
ATOM 648 C C . GLU A 1 79 ? 4.549 10.815 18.362 1.00 82.56 79 GLU A C 1
ATOM 650 O O . GLU A 1 79 ? 5.185 9.886 18.861 1.00 82.56 79 GLU A O 1
ATOM 655 N N . LYS A 1 80 ? 3.215 10.788 18.265 1.00 83.19 80 LYS A N 1
ATOM 656 C CA . LYS A 1 80 ? 2.384 9.712 18.811 1.00 83.19 80 LYS A CA 1
ATOM 657 C C . LYS A 1 80 ? 2.397 8.448 17.947 1.00 83.19 80 LYS A C 1
ATOM 659 O O . LYS A 1 80 ? 2.207 7.361 18.486 1.00 83.19 80 LYS A O 1
ATOM 664 N N . SER A 1 81 ? 2.665 8.562 16.644 1.00 84.19 81 SER A N 1
ATOM 665 C CA . SER A 1 81 ? 2.745 7.411 15.735 1.00 84.19 81 SER A CA 1
ATOM 666 C C . SER A 1 81 ? 4.072 6.648 15.833 1.00 84.19 81 SER A C 1
ATOM 668 O O . SER A 1 81 ? 4.181 5.540 15.306 1.00 84.19 81 SER A O 1
ATOM 670 N N . ARG A 1 82 ? 5.089 7.196 16.523 1.00 89.06 82 ARG A N 1
ATOM 671 C CA . ARG A 1 82 ? 6.431 6.594 16.603 1.00 89.06 82 ARG A CA 1
ATOM 672 C C . ARG A 1 82 ? 6.384 5.164 17.130 1.00 89.06 82 ARG A C 1
ATOM 674 O O . ARG A 1 82 ? 5.749 4.871 18.142 1.00 89.06 82 ARG A O 1
ATOM 681 N N . GLY A 1 83 ? 7.094 4.274 16.436 1.00 89.19 83 GLY A N 1
ATOM 682 C CA . GLY A 1 83 ? 7.110 2.848 16.760 1.00 89.19 83 GLY A CA 1
ATOM 683 C C . GLY A 1 83 ? 5.757 2.154 16.582 1.00 89.19 83 GLY A C 1
ATOM 684 O O . GLY A 1 83 ? 5.569 1.096 17.168 1.00 89.19 83 GLY A O 1
ATOM 685 N N . TYR A 1 84 ? 4.837 2.732 15.799 1.00 93.19 84 TYR A N 1
ATOM 686 C CA . TYR A 1 84 ? 3.490 2.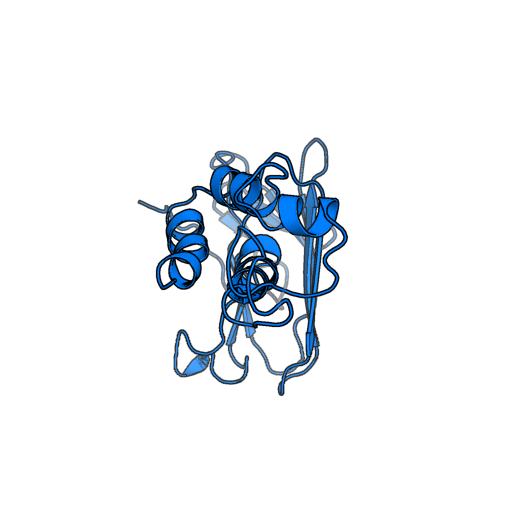205 15.556 1.00 93.19 84 TYR A CA 1
ATOM 687 C C . TYR A 1 84 ? 2.603 2.134 16.812 1.00 93.19 84 TYR A C 1
ATOM 689 O O . TYR A 1 84 ? 1.752 1.259 16.927 1.00 93.19 84 TYR A O 1
ATOM 697 N N . LYS A 1 85 ? 2.770 3.067 17.761 1.00 90.50 85 LYS A N 1
ATOM 698 C CA . LYS A 1 85 ? 1.829 3.217 18.891 1.00 90.50 85 LYS A CA 1
ATOM 699 C C . LYS A 1 85 ? 0.452 3.709 18.436 1.00 90.50 85 LYS A C 1
ATOM 701 O O . LYS A 1 85 ? -0.568 3.224 18.919 1.00 90.50 85 LYS A O 1
ATOM 706 N N . GLN A 1 86 ? 0.451 4.669 17.512 1.00 93.06 86 GLN A N 1
ATOM 707 C CA . GLN A 1 86 ? -0.703 5.022 16.693 1.00 93.06 86 GLN A CA 1
ATOM 708 C C . GLN A 1 86 ? -0.411 4.596 15.257 1.00 93.06 86 GLN A C 1
ATOM 710 O O . GLN A 1 86 ? 0.611 4.985 14.687 1.00 93.06 86 GLN A O 1
ATOM 715 N N . ILE A 1 87 ? -1.277 3.754 14.712 1.00 95.19 87 ILE A N 1
ATOM 716 C CA . ILE A 1 87 ? -1.162 3.179 13.377 1.00 95.19 87 ILE A CA 1
ATOM 717 C C . ILE A 1 87 ? -2.107 3.949 12.464 1.00 95.19 87 ILE A C 1
ATOM 719 O O . ILE A 1 87 ? -3.280 4.109 12.778 1.00 95.19 87 ILE A O 1
ATOM 723 N N . HIS A 1 88 ? -1.609 4.395 11.318 1.00 94.62 88 HIS A N 1
ATOM 724 C CA . HIS A 1 88 ? -2.445 4.995 10.287 1.00 94.62 88 HIS A CA 1
ATOM 725 C C . HIS A 1 88 ? -2.543 4.016 9.121 1.00 94.62 88 HIS A C 1
ATOM 727 O O . HIS A 1 88 ? -1.525 3.615 8.548 1.00 94.62 88 HIS A O 1
ATOM 733 N N . LEU A 1 89 ? -3.770 3.601 8.823 1.00 95.81 89 LEU A N 1
ATOM 734 C CA . LEU A 1 89 ? -4.118 2.734 7.712 1.00 95.81 89 LEU A CA 1
ATOM 735 C C . LEU A 1 89 ? -4.913 3.552 6.707 1.00 95.81 89 LEU A C 1
ATOM 737 O O . LEU A 1 89 ? -6.028 3.965 6.992 1.00 95.81 89 LEU A O 1
ATOM 741 N N . GLN A 1 90 ? -4.330 3.800 5.544 1.00 94.69 90 GLN A N 1
ATOM 742 C CA . GLN A 1 90 ? -4.976 4.578 4.493 1.00 94.69 90 GLN A CA 1
ATOM 743 C C . GLN A 1 90 ? -4.609 3.972 3.137 1.00 94.69 90 GLN A C 1
ATOM 745 O O . GLN A 1 90 ? -3.646 4.431 2.511 1.00 94.69 90 GLN A O 1
ATOM 750 N N . PRO A 1 91 ? -5.274 2.874 2.737 1.00 95.25 91 PRO A N 1
ATOM 751 C CA . PRO A 1 91 ? -5.030 2.211 1.464 1.00 95.25 91 PRO A CA 1
ATOM 752 C C . PRO A 1 91 ? -5.432 3.092 0.274 1.00 95.25 91 PRO A C 1
ATOM 754 O O . PRO A 1 91 ? -6.466 3.753 0.289 1.00 95.25 91 PRO A O 1
ATOM 757 N N . CYS A 1 92 ? -4.647 3.013 -0.788 1.00 93.69 92 CYS A N 1
ATOM 758 C CA . CYS A 1 92 ? -5.029 3.399 -2.138 1.00 93.69 92 CYS A CA 1
ATOM 759 C C . CYS A 1 92 ? -5.648 2.178 -2.826 1.00 93.69 92 CYS A C 1
ATOM 761 O O . CYS A 1 92 ? -5.095 1.076 -2.726 1.00 93.69 92 CYS A O 1
ATOM 763 N N . MET A 1 93 ? -6.765 2.357 -3.533 1.00 93.12 93 MET A N 1
ATOM 764 C CA . MET A 1 93 ? -7.520 1.253 -4.146 1.00 93.12 93 MET A CA 1
ATOM 765 C C . MET A 1 93 ? -7.723 1.480 -5.654 1.00 93.12 93 MET A C 1
ATOM 767 O O . MET A 1 93 ? -8.823 1.857 -6.055 1.00 93.12 93 MET A O 1
ATOM 771 N N . PRO A 1 94 ? -6.686 1.249 -6.491 1.00 93.88 94 PRO A N 1
ATOM 772 C CA . PRO A 1 94 ? -6.786 1.380 -7.944 1.00 93.88 94 PRO A CA 1
ATOM 773 C C . PRO A 1 94 ? -7.857 0.460 -8.533 1.00 93.88 94 PRO A C 1
ATOM 775 O O . PRO A 1 94 ? -7.987 -0.695 -8.119 1.00 93.88 94 PRO A O 1
ATOM 778 N N . ASP A 1 95 ? -8.554 0.921 -9.565 1.00 90.69 95 ASP A N 1
ATOM 779 C CA . ASP A 1 95 ? -9.688 0.218 -10.158 1.00 90.69 95 ASP A CA 1
ATOM 780 C C . ASP A 1 95 ? -9.299 -1.127 -10.781 1.00 90.69 95 ASP A C 1
ATOM 782 O O . ASP A 1 95 ? -10.059 -2.098 -10.740 1.00 90.69 95 ASP A O 1
ATOM 786 N N . THR A 1 96 ? -8.092 -1.191 -11.338 1.00 92.94 96 THR A N 1
ATOM 787 C CA . THR A 1 96 ? -7.567 -2.364 -12.053 1.00 92.94 96 THR A CA 1
ATOM 788 C C . THR A 1 96 ? -6.935 -3.415 -11.138 1.00 92.94 96 THR A C 1
ATOM 790 O O . THR A 1 96 ? -6.539 -4.482 -11.611 1.00 92.94 96 THR A O 1
ATOM 793 N N . LEU A 1 97 ? -6.837 -3.148 -9.831 1.00 95.56 97 LEU A N 1
ATOM 794 C CA . LEU A 1 97 ? -6.250 -4.062 -8.860 1.00 95.56 97 LEU A CA 1
ATOM 795 C C . LEU A 1 97 ? -7.341 -4.694 -7.991 1.00 95.56 97 LEU A C 1
ATOM 797 O O . LEU A 1 97 ? -8.098 -4.009 -7.314 1.00 95.56 97 LEU A O 1
ATOM 801 N N . HIS A 1 98 ? -7.398 -6.025 -7.976 1.00 95.94 98 HIS A N 1
ATOM 802 C CA . HIS A 1 98 ? -8.448 -6.749 -7.254 1.00 95.94 98 HIS A CA 1
ATOM 803 C C . HIS A 1 98 ? -8.139 -7.000 -5.780 1.00 95.94 98 HIS A C 1
ATOM 805 O O . HIS A 1 98 ? -9.061 -7.132 -4.982 1.00 95.94 98 HIS A O 1
ATOM 811 N N . LYS A 1 99 ? -6.862 -7.144 -5.412 1.00 97.81 99 LYS A N 1
ATOM 812 C CA . LYS A 1 99 ? -6.493 -7.598 -4.070 1.00 97.81 99 LYS A CA 1
ATOM 813 C C . LYS A 1 99 ? -5.105 -7.144 -3.662 1.00 97.81 99 LYS A C 1
ATOM 815 O O . LYS A 1 99 ? -4.151 -7.277 -4.428 1.00 97.81 99 LYS A O 1
ATOM 820 N N . VAL A 1 100 ? -4.985 -6.725 -2.407 1.00 98.06 100 VAL A N 1
ATOM 821 C CA . VAL A 1 100 ? -3.718 -6.430 -1.735 1.00 98.06 100 VAL A CA 1
ATOM 822 C C . VAL A 1 100 ? -3.699 -7.098 -0.369 1.00 98.06 100 VAL A C 1
ATOM 824 O O . VAL A 1 100 ? -4.698 -7.127 0.345 1.00 98.06 100 VAL A O 1
ATOM 827 N N . LYS A 1 101 ? -2.536 -7.619 0.022 1.00 98.19 101 LYS A N 1
ATOM 828 C CA . LYS A 1 101 ? -2.284 -8.076 1.387 1.00 98.19 101 LYS A CA 1
ATOM 829 C C . LYS A 1 101 ? -0.830 -7.828 1.753 1.00 98.19 101 LYS A C 1
ATOM 831 O O . LYS A 1 101 ? 0.065 -8.321 1.071 1.00 98.19 101 LYS A O 1
ATOM 836 N N . ALA A 1 102 ? -0.606 -7.123 2.854 1.00 98.25 102 ALA A N 1
ATOM 837 C CA . ALA A 1 102 ? 0.711 -6.942 3.441 1.00 98.25 102 ALA A CA 1
ATOM 838 C C . ALA A 1 102 ? 0.680 -7.215 4.946 1.00 98.25 102 ALA A C 1
ATOM 840 O O . ALA A 1 102 ? -0.338 -7.046 5.620 1.00 98.25 102 ALA A O 1
ATOM 841 N N . SER A 1 103 ? 1.830 -7.625 5.473 1.00 98.06 103 SER A N 1
ATOM 842 C CA . SER A 1 103 ? 2.067 -7.737 6.908 1.00 98.06 103 SER A CA 1
ATOM 843 C C . SER A 1 103 ? 3.376 -7.055 7.260 1.00 98.06 103 SER A C 1
ATOM 845 O O . SER A 1 103 ? 4.382 -7.284 6.587 1.00 98.06 103 SER A O 1
ATOM 847 N N . LEU A 1 104 ? 3.382 -6.279 8.336 1.00 97.25 104 LEU A N 1
ATOM 848 C CA . LEU A 1 104 ? 4.571 -5.623 8.853 1.00 97.25 104 LEU A CA 1
ATOM 849 C C . LEU A 1 104 ? 4.814 -6.057 10.298 1.00 97.25 104 LEU A C 1
ATOM 851 O O . LEU A 1 104 ? 3.943 -5.913 11.154 1.00 97.25 104 LEU A O 1
ATOM 855 N N . GLN A 1 105 ? 6.010 -6.577 10.570 1.00 96.81 105 GLN A N 1
ATOM 856 C CA . GLN A 1 105 ? 6.457 -6.836 11.937 1.00 96.81 105 GLN A CA 1
ATOM 857 C C . GLN A 1 105 ? 7.002 -5.544 12.536 1.00 96.81 105 GLN A C 1
ATOM 859 O O . GLN A 1 105 ? 7.956 -4.964 12.017 1.00 96.81 105 GLN A O 1
ATOM 864 N N . THR A 1 106 ? 6.387 -5.088 13.622 1.00 94.44 106 THR A N 1
ATOM 865 C CA . THR A 1 106 ? 6.771 -3.860 14.323 1.00 94.44 106 THR A CA 1
ATOM 866 C C . THR A 1 106 ? 7.164 -4.167 15.762 1.00 94.44 106 THR A C 1
ATOM 868 O O . THR A 1 106 ? 6.957 -5.272 16.259 1.00 94.44 106 THR A O 1
ATOM 871 N N . VAL A 1 107 ? 7.686 -3.162 16.466 1.00 91.75 107 VAL A N 1
ATOM 872 C CA . VAL A 1 107 ? 7.956 -3.264 17.909 1.00 91.75 107 VAL A CA 1
ATOM 873 C C . VAL A 1 107 ? 6.687 -3.448 18.748 1.00 91.75 107 VAL A C 1
ATOM 875 O O . VAL A 1 107 ? 6.776 -3.944 19.865 1.00 91.75 107 VAL A O 1
ATOM 878 N N . ALA A 1 108 ? 5.519 -3.063 18.225 1.00 91.56 108 ALA A N 1
ATOM 879 C CA . ALA A 1 108 ? 4.235 -3.258 18.890 1.00 91.56 108 ALA A CA 1
ATOM 880 C C . ALA A 1 108 ? 3.616 -4.638 18.600 1.00 91.56 108 ALA A C 1
ATOM 882 O O . ALA A 1 108 ? 2.731 -5.077 19.325 1.00 91.56 108 ALA A O 1
ATOM 883 N N . GLY A 1 109 ? 4.087 -5.333 17.560 1.00 95.69 109 GLY A N 1
ATOM 884 C CA . GLY A 1 109 ? 3.543 -6.601 17.079 1.00 95.69 109 GLY A CA 1
ATOM 885 C C . GLY A 1 109 ? 3.283 -6.586 15.572 1.00 95.69 109 GLY A C 1
ATOM 886 O O . GLY A 1 109 ? 3.738 -5.693 14.849 1.00 95.69 109 GLY A O 1
ATOM 887 N N . THR A 1 110 ? 2.569 -7.599 15.084 1.00 97.62 110 THR A N 1
ATOM 888 C CA . THR A 1 110 ? 2.230 -7.717 13.661 1.00 97.62 110 THR A CA 1
ATOM 889 C C . THR A 1 110 ? 1.067 -6.802 13.300 1.00 97.62 110 THR A C 1
ATOM 891 O O . THR A 1 110 ? -0.003 -6.899 13.894 1.00 97.62 110 THR A O 1
ATOM 894 N N . ILE A 1 111 ? 1.266 -5.975 12.276 1.00 98.06 111 ILE A N 1
ATOM 895 C CA . ILE A 1 111 ? 0.195 -5.258 11.583 1.00 98.06 111 ILE A CA 1
ATOM 896 C C . ILE A 1 111 ? -0.113 -6.027 10.304 1.00 98.06 111 ILE A C 1
ATOM 898 O O . ILE A 1 111 ? 0.797 -6.293 9.518 1.00 98.06 111 ILE A O 1
ATOM 902 N N . LEU A 1 112 ? -1.376 -6.378 10.083 1.00 98.06 112 LEU A N 1
ATOM 903 C CA . LEU A 1 112 ? -1.857 -6.892 8.799 1.00 98.06 112 LEU A CA 1
ATOM 904 C C . LEU A 1 112 ? -2.773 -5.844 8.191 1.00 98.06 112 LEU A C 1
ATOM 906 O O . LEU A 1 112 ? -3.621 -5.297 8.891 1.00 98.06 112 LEU A O 1
ATOM 910 N N . SER A 1 113 ? -2.589 -5.581 6.903 1.00 98.19 113 SER A N 1
ATOM 911 C CA . SER A 1 113 ? -3.425 -4.657 6.154 1.00 98.19 113 SER A CA 1
ATOM 912 C C . SER A 1 113 ? -3.651 -5.197 4.751 1.00 98.19 113 SER A C 1
ATOM 914 O O . SER A 1 113 ? -2.696 -5.522 4.035 1.00 98.19 113 SER A O 1
ATOM 916 N N . GLY A 1 114 ? -4.909 -5.357 4.367 1.00 97.56 114 GLY A N 1
ATOM 917 C CA . GLY A 1 114 ? -5.260 -5.883 3.062 1.00 97.56 114 GLY A CA 1
ATOM 918 C C . GLY A 1 114 ? -6.705 -5.613 2.710 1.00 97.56 114 GLY A C 1
ATOM 919 O O . GLY A 1 114 ? -7.557 -5.487 3.582 1.00 97.56 114 GLY A O 1
ATOM 920 N N . TRP A 1 115 ? -6.967 -5.544 1.417 1.00 97.19 115 TRP A N 1
ATOM 921 C CA . TRP A 1 115 ? -8.296 -5.333 0.880 1.00 97.19 115 TRP A CA 1
ATOM 922 C C . TRP A 1 115 ? -8.506 -6.194 -0.356 1.00 97.19 115 TRP A C 1
ATOM 924 O O . TRP A 1 115 ? -7.555 -6.556 -1.055 1.00 97.19 115 TRP A O 1
ATOM 934 N N . GLU A 1 116 ? -9.760 -6.536 -0.605 1.00 96.88 116 GLU A N 1
ATOM 935 C CA . GLU A 1 116 ? -10.200 -7.282 -1.776 1.00 96.88 116 GLU A CA 1
ATOM 936 C C . GLU A 1 116 ? -11.450 -6.617 -2.348 1.00 96.88 116 GLU A C 1
ATOM 938 O O . GLU A 1 116 ? -12.390 -6.306 -1.615 1.00 96.88 116 GLU A O 1
ATOM 943 N N . ARG A 1 117 ? -11.426 -6.356 -3.655 1.00 93.25 117 ARG A N 1
ATOM 944 C CA . ARG A 1 117 ? -12.544 -5.793 -4.405 1.00 93.25 117 ARG A CA 1
ATOM 945 C C . ARG A 1 117 ? -13.464 -6.922 -4.855 1.00 93.25 117 ARG A C 1
ATOM 947 O O . ARG A 1 117 ? -13.034 -7.826 -5.571 1.00 93.25 117 ARG A O 1
ATOM 954 N N . HIS A 1 118 ? -14.735 -6.806 -4.503 1.00 91.88 118 HIS A N 1
ATOM 955 C CA . HIS A 1 118 ? -15.829 -7.588 -5.067 1.00 91.88 118 HIS A CA 1
ATOM 956 C C . HIS A 1 118 ? -16.694 -6.698 -5.968 1.00 91.88 118 HIS A C 1
ATOM 958 O O . HIS A 1 118 ? -16.483 -5.488 -6.056 1.00 91.88 118 HIS A O 1
ATOM 964 N N . ASP A 1 119 ? -17.676 -7.294 -6.644 1.00 87.50 119 ASP A N 1
ATOM 965 C CA . ASP A 1 119 ? -18.500 -6.590 -7.635 1.00 87.50 119 ASP A CA 1
ATOM 966 C C . ASP A 1 119 ? -19.245 -5.376 -7.055 1.00 87.50 119 ASP A C 1
ATOM 968 O O . ASP A 1 119 ? -19.427 -4.376 -7.746 1.00 87.50 119 ASP A O 1
ATOM 972 N N . SER A 1 120 ? -19.671 -5.454 -5.789 1.00 86.00 120 SER A N 1
ATOM 973 C CA . SER A 1 120 ? -20.518 -4.442 -5.138 1.00 86.00 120 SER A CA 1
ATOM 974 C C . SER A 1 120 ? -19.932 -3.821 -3.870 1.00 86.00 120 SER A C 1
ATOM 976 O O . SER A 1 120 ? -20.541 -2.917 -3.307 1.00 86.00 120 SER A O 1
ATOM 978 N N . HIS A 1 121 ? -18.800 -4.324 -3.378 1.00 89.06 121 HIS A N 1
ATOM 979 C CA . HIS A 1 121 ? -18.220 -3.896 -2.107 1.00 89.06 121 HIS A CA 1
ATOM 980 C C . HIS A 1 121 ? -16.731 -4.244 -2.033 1.00 89.06 121 HIS A C 1
ATOM 982 O O . HIS A 1 121 ? -16.201 -4.987 -2.860 1.00 89.06 121 HIS A O 1
ATOM 988 N N . TYR A 1 122 ? -16.071 -3.735 -0.998 1.00 92.12 122 TYR A N 1
ATOM 989 C CA . TYR A 1 122 ? -14.707 -4.104 -0.640 1.00 92.12 122 TYR A CA 1
ATOM 990 C C . TYR A 1 122 ? -14.714 -4.832 0.699 1.00 92.12 122 TYR A C 1
ATOM 992 O O . TYR A 1 122 ? -15.456 -4.465 1.608 1.00 92.12 122 TYR A O 1
ATOM 1000 N N . VAL A 1 123 ? -13.856 -5.839 0.836 1.00 94.38 123 VAL A N 1
AT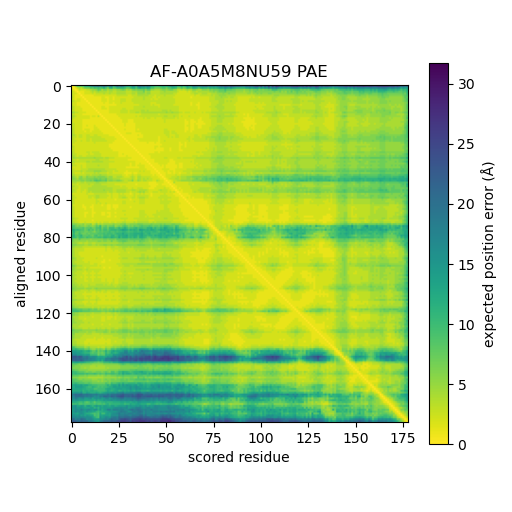OM 1001 C CA . VAL A 1 123 ? -13.571 -6.478 2.124 1.00 94.38 123 VAL A CA 1
ATOM 1002 C C . VAL A 1 123 ? -12.202 -6.013 2.585 1.00 94.38 123 VAL A C 1
ATOM 1004 O O . VAL A 1 123 ? -11.199 -6.300 1.932 1.00 94.38 123 VAL A O 1
ATOM 1007 N N . TYR A 1 124 ? -12.155 -5.308 3.715 1.00 95.50 124 TYR A N 1
ATOM 1008 C CA . TYR A 1 124 ? -10.911 -4.883 4.350 1.00 95.50 124 TYR A CA 1
ATOM 1009 C C . TYR A 1 124 ? -10.560 -5.819 5.507 1.00 95.50 124 TYR A C 1
ATOM 1011 O O . TYR A 1 124 ? -11.337 -5.984 6.444 1.00 95.50 124 TYR A O 1
ATOM 1019 N N . GLN A 1 125 ? -9.376 -6.425 5.459 1.00 95.88 125 GLN A N 1
ATOM 1020 C CA . GLN A 1 125 ? -8.847 -7.262 6.528 1.00 95.88 125 GLN A CA 1
ATOM 1021 C C . GLN A 1 125 ? -7.694 -6.547 7.227 1.00 95.88 125 GLN A C 1
ATOM 1023 O O . GLN A 1 125 ? -6.669 -6.232 6.619 1.00 95.88 125 GLN A O 1
ATOM 1028 N N . VAL A 1 126 ? -7.843 -6.365 8.537 1.00 95.75 126 VAL A N 1
ATOM 1029 C CA . VAL A 1 126 ? -6.856 -5.694 9.377 1.00 95.75 126 VAL A CA 1
ATOM 1030 C C . VAL A 1 126 ? -6.510 -6.520 10.611 1.00 95.75 126 VAL A C 1
ATOM 1032 O O . VAL A 1 126 ? -7.334 -7.252 11.152 1.00 95.75 126 VAL A O 1
ATOM 1035 N N . THR A 1 127 ? -5.265 -6.420 11.065 1.00 96.31 127 THR A N 1
ATOM 1036 C CA . THR A 1 127 ? -4.851 -6.884 12.394 1.00 96.31 127 THR A CA 1
ATOM 1037 C C . THR A 1 127 ? -4.095 -5.764 13.076 1.00 96.31 127 THR A C 1
ATOM 1039 O O . THR A 1 127 ? -3.070 -5.314 12.562 1.00 96.31 127 THR A O 1
ATOM 1042 N N . ILE A 1 128 ? -4.611 -5.333 14.225 1.00 95.81 128 ILE A N 1
ATOM 1043 C CA . ILE A 1 128 ? -4.021 -4.293 15.062 1.00 95.81 128 ILE A CA 1
ATOM 1044 C C . ILE A 1 128 ? -3.434 -4.961 16.309 1.00 95.81 128 ILE A C 1
ATOM 1046 O O . ILE A 1 128 ? -4.158 -5.672 17.011 1.00 95.81 128 ILE A O 1
ATOM 1050 N N . PRO A 1 129 ? -2.131 -4.795 16.591 1.00 95.56 129 PRO A N 1
ATOM 1051 C CA . PRO A 1 129 ? -1.528 -5.388 17.773 1.00 95.56 129 PRO A CA 1
ATOM 1052 C C . PRO A 1 129 ? -2.084 -4.769 19.062 1.00 95.56 129 PRO A C 1
ATOM 1054 O O . PRO A 1 129 ? -2.468 -3.598 19.107 1.00 95.56 129 PRO A O 1
ATOM 1057 N N . SER A 1 130 ? -2.097 -5.548 20.144 1.00 93.00 130 SER A N 1
ATOM 1058 C CA . SER A 1 130 ? -2.557 -5.081 21.456 1.00 93.00 130 SER A CA 1
ATOM 1059 C C . SER A 1 130 ? -1.786 -3.845 21.936 1.00 93.00 130 SER A C 1
ATOM 1061 O O . SER A 1 130 ? -0.611 -3.669 21.619 1.00 93.00 130 SER A O 1
ATOM 1063 N N . ASN A 1 131 ? -2.432 -3.015 22.762 1.00 91.06 131 ASN A N 1
ATOM 1064 C CA . ASN A 1 131 ? -1.878 -1.755 23.283 1.00 91.06 131 ASN A CA 1
ATOM 1065 C C . ASN A 1 131 ? -1.511 -0.722 22.200 1.00 91.06 131 ASN A C 1
ATOM 1067 O O . ASN A 1 131 ? -0.691 0.166 22.447 1.00 91.06 131 ASN A O 1
ATOM 1071 N N . THR A 1 132 ? -2.121 -0.820 21.019 1.00 93.44 132 THR A N 1
ATOM 1072 C CA . THR A 1 132 ? -2.044 0.203 19.972 1.00 93.44 132 THR A CA 1
ATOM 1073 C C . THR A 1 132 ? -3.435 0.685 19.593 1.00 93.44 132 THR A C 1
ATOM 1075 O O . THR A 1 132 ? -4.438 0.058 19.932 1.00 93.44 132 THR A O 1
ATOM 1078 N N . VAL A 1 133 ? -3.482 1.823 18.909 1.00 92.00 133 VAL A N 1
ATOM 1079 C CA . VAL A 1 133 ? -4.702 2.374 18.315 1.00 92.00 133 VAL A CA 1
ATOM 1080 C C . VAL A 1 133 ? -4.449 2.545 16.829 1.00 92.00 133 VAL A C 1
ATOM 1082 O O . VAL A 1 133 ? -3.361 2.976 16.444 1.00 92.00 133 VAL A O 1
ATOM 1085 N N . ALA A 1 134 ? -5.443 2.227 16.007 1.00 93.25 134 ALA A N 1
ATOM 1086 C CA . ALA A 1 134 ? -5.380 2.448 14.574 1.00 93.25 134 ALA A CA 1
ATOM 1087 C C . ALA A 1 134 ? -6.452 3.434 14.120 1.00 93.25 134 ALA A C 1
ATOM 1089 O O . ALA A 1 134 ? -7.575 3.408 14.615 1.00 93.25 134 ALA A O 1
ATOM 1090 N N . THR A 1 135 ? -6.098 4.263 13.148 1.00 93.00 135 THR A N 1
ATOM 1091 C CA . THR A 1 135 ? -7.041 5.055 12.363 1.00 93.00 135 THR A CA 1
ATOM 1092 C C . THR A 1 135 ? -7.084 4.448 10.970 1.00 93.00 135 THR A C 1
ATOM 1094 O O . THR A 1 135 ? -6.037 4.307 10.337 1.00 93.00 135 THR A O 1
ATOM 1097 N N . LEU A 1 136 ? -8.277 4.058 10.525 1.00 92.38 136 LEU A N 1
ATOM 1098 C CA . LEU A 1 136 ? -8.520 3.521 9.192 1.00 92.38 136 LEU A CA 1
ATOM 1099 C C . LEU A 1 136 ? -9.264 4.566 8.359 1.00 92.38 136 LEU A C 1
ATOM 1101 O O . LEU A 1 136 ? -10.397 4.917 8.672 1.00 92.38 136 LEU A O 1
ATOM 1105 N N . GLU A 1 137 ? -8.625 5.037 7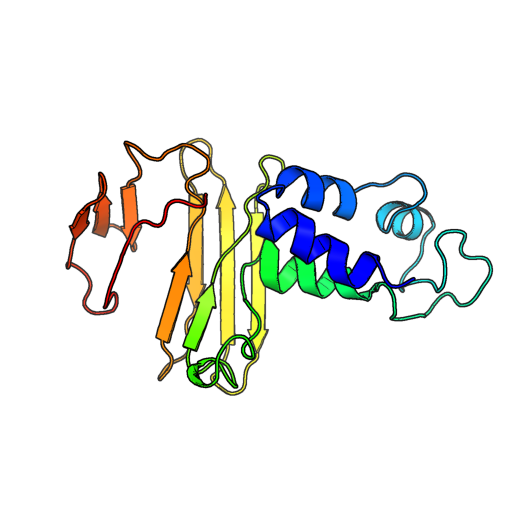.296 1.00 91.25 137 GLU A N 1
ATOM 1106 C CA . GLU A 1 137 ? -9.193 5.958 6.317 1.00 91.25 137 GLU A CA 1
ATOM 1107 C C . GLU A 1 137 ? -9.394 5.206 5.003 1.00 91.25 137 GLU A C 1
ATOM 1109 O O . GLU A 1 137 ? -8.431 4.822 4.341 1.00 91.25 137 GLU A O 1
ATOM 1114 N N . LEU A 1 138 ? -10.651 4.964 4.635 1.00 88.94 138 LEU A N 1
ATOM 1115 C CA . LEU A 1 138 ? -10.999 4.268 3.399 1.00 88.94 138 LEU A CA 1
ATOM 1116 C C . LEU A 1 138 ? -11.372 5.285 2.315 1.00 88.94 138 LEU A C 1
ATOM 1118 O O . LEU A 1 138 ? -12.147 6.204 2.596 1.00 88.94 138 LEU A O 1
ATOM 1122 N N . PRO A 1 139 ? -10.863 5.137 1.079 1.00 85.44 139 PRO A N 1
ATOM 1123 C CA . PRO A 1 139 ? -11.286 5.990 -0.018 1.00 85.44 139 PRO A CA 1
ATOM 1124 C C . PRO A 1 139 ? -12.749 5.692 -0.363 1.00 85.44 139 PRO A C 1
ATOM 1126 O O . PRO A 1 139 ? -13.145 4.534 -0.498 1.00 85.44 139 PRO A O 1
ATOM 1129 N N . THR A 1 140 ? -13.567 6.735 -0.516 1.00 78.12 140 THR A N 1
ATOM 1130 C CA . THR A 1 140 ? -14.978 6.567 -0.889 1.00 78.12 140 THR A CA 1
ATOM 1131 C C . THR A 1 140 ? -15.163 6.348 -2.382 1.00 78.12 140 THR A C 1
ATOM 1133 O O . THR A 1 140 ? -16.253 5.964 -2.772 1.00 78.12 140 THR A O 1
ATOM 1136 N N . ASN A 1 141 ? -14.146 6.575 -3.227 1.00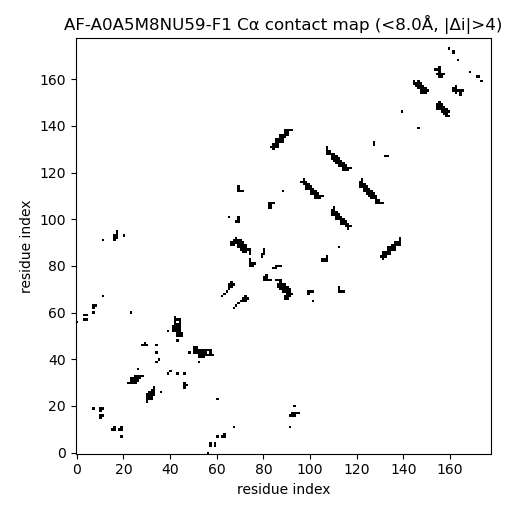 70.44 141 ASN A N 1
ATOM 1137 C CA . ASN A 1 141 ? -14.176 6.344 -4.682 1.00 70.44 141 ASN A CA 1
ATOM 1138 C C . ASN A 1 141 ? -15.448 6.873 -5.388 1.00 70.44 141 ASN A C 1
ATOM 1140 O O . ASN A 1 141 ? -15.921 6.288 -6.358 1.00 70.44 141 ASN A O 1
ATOM 1144 N N . GLY A 1 142 ? -16.021 7.979 -4.895 1.00 66.62 142 GLY A N 1
ATOM 1145 C CA . GLY A 1 142 ? -17.251 8.566 -5.438 1.00 66.62 142 GLY A CA 1
ATOM 1146 C C . GLY A 1 142 ? -18.567 7.955 -4.929 1.00 66.62 142 GLY A C 1
ATOM 1147 O O . GLY A 1 142 ? -19.630 8.359 -5.392 1.00 66.62 142 GLY A O 1
ATOM 1148 N N . TYR A 1 143 ? -18.533 7.040 -3.955 1.00 64.88 143 TYR A N 1
ATOM 1149 C CA . TYR A 1 143 ? -19.703 6.399 -3.328 1.00 64.88 143 TYR A CA 1
ATOM 1150 C C . TYR A 1 143 ? -20.330 7.210 -2.165 1.00 64.88 143 TYR A C 1
ATOM 1152 O O . TYR A 1 143 ? -21.117 6.677 -1.386 1.00 64.88 143 TYR A O 1
ATOM 1160 N N . ASP A 1 144 ? -20.036 8.513 -2.060 1.00 65.81 144 ASP A N 1
ATOM 1161 C CA . ASP A 1 144 ? -20.237 9.370 -0.871 1.00 65.81 144 ASP A CA 1
ATOM 1162 C C . ASP A 1 144 ? -21.638 9.378 -0.226 1.00 65.81 144 ASP A C 1
ATOM 1164 O O . ASP A 1 144 ? -21.756 9.721 0.947 1.00 65.81 144 ASP A O 1
ATOM 1168 N N . SER A 1 145 ? -22.709 9.044 -0.949 1.00 60.06 145 SER A N 1
ATOM 1169 C CA . SER A 1 145 ? -24.087 9.211 -0.450 1.00 60.06 145 SER A CA 1
ATOM 1170 C C . SER A 1 145 ? -24.722 7.943 0.131 1.00 60.06 145 SER A C 1
ATOM 1172 O O . SER A 1 145 ? -25.785 8.043 0.735 1.00 60.06 145 SER A O 1
ATOM 1174 N N . ALA A 1 146 ? -24.117 6.766 -0.070 1.00 67.50 146 ALA A N 1
ATOM 1175 C CA . ALA A 1 146 ? -24.713 5.477 0.308 1.00 67.50 146 ALA A CA 1
ATOM 1176 C C . ALA A 1 146 ? -23.687 4.461 0.844 1.00 67.50 146 ALA A C 1
ATOM 1178 O O . ALA A 1 146 ? -23.920 3.254 0.787 1.00 67.50 146 ALA A O 1
ATOM 1179 N N . THR A 1 147 ? -22.538 4.928 1.342 1.00 81.19 147 THR A N 1
ATOM 1180 C CA . THR A 1 147 ? -21.525 4.037 1.916 1.00 81.19 147 THR A CA 1
ATOM 1181 C C . THR A 1 147 ? -22.029 3.443 3.228 1.00 81.19 147 THR A C 1
ATOM 1183 O O . THR A 1 147 ? -22.286 4.163 4.197 1.00 81.19 147 THR A O 1
ATOM 1186 N N . GLU A 1 148 ? -22.121 2.119 3.258 1.00 88.44 148 GLU A N 1
ATOM 1187 C CA . GLU A 1 148 ? -22.283 1.323 4.466 1.00 88.44 148 GLU A CA 1
ATOM 1188 C C . GLU A 1 148 ? -20.947 0.650 4.792 1.00 88.44 148 GLU A C 1
ATOM 1190 O O . GLU A 1 148 ? -20.301 0.076 3.914 1.00 88.44 148 GLU A O 1
ATOM 1195 N N . ILE A 1 149 ? -20.525 0.727 6.052 1.00 89.06 149 ILE A N 1
ATOM 1196 C CA . ILE A 1 149 ? -19.369 -0.007 6.567 1.00 89.06 149 ILE A CA 1
ATOM 1197 C C . ILE A 1 149 ? -19.877 -0.953 7.645 1.00 89.06 149 ILE A C 1
ATOM 1199 O O . ILE A 1 149 ? -20.568 -0.534 8.579 1.00 89.06 149 ILE A O 1
ATOM 1203 N N . THR A 1 150 ? -19.499 -2.223 7.528 1.00 90.31 150 THR A N 1
ATOM 1204 C CA . THR A 1 150 ? -19.822 -3.265 8.500 1.00 90.31 150 THR A CA 1
ATOM 1205 C C . THR A 1 150 ? -18.556 -3.879 9.080 1.00 90.31 150 THR A C 1
ATOM 1207 O O . THR A 1 150 ? -17.642 -4.241 8.338 1.00 90.31 150 THR A O 1
ATOM 1210 N N . GLU A 1 151 ? -18.530 -4.083 10.393 1.00 89.44 151 GLU A N 1
ATOM 1211 C CA . GLU A 1 151 ? -17.569 -4.968 11.046 1.00 89.44 151 GLU A CA 1
ATOM 1212 C C . GLU A 1 151 ? -18.232 -6.327 11.292 1.00 89.44 151 GLU A C 1
ATOM 1214 O O . GLU A 1 151 ? -19.179 -6.457 12.073 1.00 89.44 151 GLU A O 1
ATOM 1219 N N . GLY A 1 152 ? -17.782 -7.355 10.569 1.00 86.81 152 GLY A N 1
ATOM 1220 C CA . GLY A 1 152 ? -18.485 -8.635 10.537 1.00 86.81 152 GLY A CA 1
ATOM 1221 C C . GLY A 1 152 ? -19.908 -8.452 10.003 1.00 86.81 152 GLY A C 1
ATOM 1222 O O . GLY A 1 152 ? -20.085 -8.137 8.832 1.00 86.81 152 GLY A O 1
ATOM 1223 N N . ASN A 1 153 ? -20.908 -8.627 10.868 1.00 86.31 153 ASN A N 1
ATOM 1224 C CA . ASN A 1 153 ? -22.326 -8.444 10.530 1.00 86.31 153 ASN A CA 1
ATOM 1225 C C . ASN A 1 153 ? -22.943 -7.191 11.179 1.00 86.31 153 ASN A C 1
ATOM 1227 O O . ASN A 1 153 ? -24.161 -7.020 11.147 1.00 86.31 153 ASN A O 1
ATOM 1231 N N . THR A 1 154 ? -22.128 -6.349 11.813 1.00 88.38 154 THR A N 1
ATOM 1232 C CA . THR A 1 154 ? -22.582 -5.168 12.548 1.00 88.38 154 THR A CA 1
ATOM 1233 C C . THR A 1 154 ? -22.332 -3.924 11.709 1.00 88.38 154 THR A C 1
ATOM 1235 O O . THR A 1 154 ? -21.196 -3.663 11.326 1.00 88.38 154 THR A O 1
ATOM 1238 N N . VAL A 1 155 ? -23.374 -3.138 11.435 1.00 89.25 155 VAL A N 1
ATOM 1239 C CA . VAL A 1 155 ? -23.230 -1.836 10.767 1.00 89.25 155 VAL A CA 1
ATOM 1240 C C . VAL A 1 155 ? -22.547 -0.861 11.721 1.00 89.25 155 VAL A C 1
ATOM 1242 O O . VAL A 1 155 ? -23.058 -0.607 12.810 1.00 89.25 155 VAL A O 1
ATOM 1245 N N . VAL A 1 156 ? -21.404 -0.319 11.302 1.00 89.00 156 VAL A N 1
ATOM 1246 C CA . VAL A 1 156 ? -20.623 0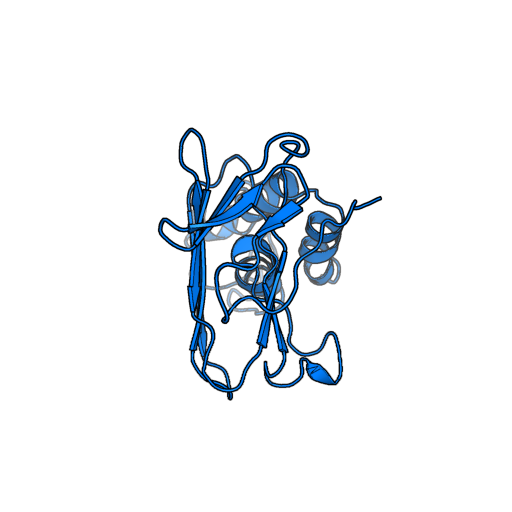.667 12.067 1.00 89.00 156 VAL A CA 1
ATOM 1247 C C . VAL A 1 156 ? -20.755 2.066 11.475 1.00 89.00 156 VAL A C 1
ATOM 1249 O O . VAL A 1 156 ? -20.700 3.045 12.206 1.00 89.00 156 VAL A O 1
ATOM 1252 N N . TRP A 1 157 ? -21.003 2.182 10.171 1.00 86.12 157 TRP A N 1
ATOM 1253 C CA . TRP A 1 157 ? -21.238 3.459 9.499 1.00 86.12 157 TRP A CA 1
ATOM 1254 C C . TRP A 1 157 ? -22.304 3.293 8.427 1.00 86.12 157 TRP A C 1
ATOM 1256 O O . TRP A 1 157 ? -22.250 2.334 7.657 1.00 86.12 157 TRP A O 1
ATOM 1266 N N . GLN A 1 158 ? -23.239 4.231 8.335 1.00 87.00 158 GLN A N 1
ATOM 1267 C CA . GLN A 1 158 ? -24.224 4.260 7.258 1.00 87.00 158 GLN A CA 1
ATOM 1268 C C . GLN A 1 158 ? -24.674 5.698 7.007 1.00 87.00 158 GLN A C 1
ATOM 1270 O O . GLN A 1 158 ? -24.968 6.428 7.947 1.00 87.00 158 GLN A O 1
ATOM 1275 N N . ASN A 1 159 ? -24.751 6.111 5.739 1.00 79.88 159 ASN A N 1
ATOM 1276 C CA . ASN A 1 159 ? -25.311 7.412 5.334 1.00 79.88 159 ASN A CA 1
ATOM 1277 C C . ASN A 1 159 ? -24.699 8.633 6.055 1.00 79.88 159 ASN A C 1
ATOM 1279 O O . ASN A 1 159 ? -25.393 9.610 6.327 1.00 79.88 159 ASN A O 1
ATOM 1283 N N . GLY A 1 160 ? -23.401 8.582 6.365 1.00 76.88 160 GLY A N 1
ATOM 1284 C CA . GLY A 1 160 ? -22.698 9.675 7.045 1.00 76.88 160 GLY A CA 1
ATOM 1285 C C . GLY A 1 160 ? -22.803 9.649 8.572 1.00 76.88 160 GLY A C 1
ATOM 1286 O O . GLY A 1 160 ? -22.256 10.531 9.232 1.00 76.88 160 GLY A O 1
ATOM 1287 N N . GLU A 1 161 ? -23.489 8.654 9.138 1.00 79.88 161 GLU A N 1
ATOM 1288 C CA . GLU A 1 161 ? -23.689 8.510 10.575 1.00 79.88 161 GLU A CA 1
ATOM 1289 C C . GLU A 1 161 ? -22.961 7.283 11.129 1.00 79.88 161 GLU A C 1
ATOM 1291 O O . GLU A 1 161 ? -22.936 6.205 10.527 1.00 79.88 161 GLU A O 1
ATOM 1296 N N . PHE A 1 162 ? -22.385 7.457 12.318 1.00 81.88 162 PHE A N 1
ATOM 1297 C CA . PHE A 1 162 ? -21.719 6.400 13.065 1.00 81.88 162 PHE A CA 1
ATOM 1298 C C . PHE A 1 162 ? -22.685 5.658 13.978 1.00 81.88 162 PHE A C 1
ATOM 1300 O O . PHE A 1 162 ? -23.406 6.262 14.774 1.00 81.88 162 PHE A O 1
ATOM 1307 N N . SER A 1 163 ? -22.620 4.334 13.928 1.00 77.81 163 SER A N 1
ATOM 1308 C CA . SER A 1 163 ? -23.307 3.445 14.851 1.00 77.81 163 SER A CA 1
ATOM 1309 C C . SER A 1 163 ? -22.309 2.975 15.912 1.00 77.81 163 SER A C 1
ATOM 1311 O O . SER A 1 163 ? -21.411 2.185 15.627 1.00 77.81 163 SER A O 1
ATOM 1313 N N . ASN A 1 164 ? -22.452 3.461 17.150 1.00 69.75 164 ASN A N 1
ATOM 1314 C CA . ASN A 1 164 ? -21.582 3.098 18.280 1.00 69.75 164 ASN A CA 1
ATOM 1315 C C . ASN A 1 164 ? -21.919 1.701 18.840 1.00 69.75 164 ASN A C 1
ATOM 1317 O O . ASN A 1 164 ? -22.317 1.548 19.997 1.00 69.75 164 ASN A O 1
ATOM 1321 N N . THR A 1 165 ? -21.854 0.687 17.983 1.00 73.06 165 THR A N 1
ATOM 1322 C CA . THR A 1 165 ? -22.245 -0.696 18.286 1.00 73.06 165 THR A CA 1
ATOM 1323 C C . THR A 1 165 ? -21.069 -1.602 18.630 1.00 73.06 165 THR A C 1
ATOM 1325 O O . THR A 1 165 ? -21.303 -2.670 19.194 1.00 73.06 165 THR A O 1
ATOM 1328 N N . ASP A 1 166 ? -19.832 -1.187 18.342 1.00 74.06 166 ASP A N 1
ATOM 1329 C CA . ASP A 1 166 ? -18.619 -1.927 18.704 1.00 74.06 166 ASP A CA 1
ATOM 1330 C C . ASP A 1 166 ? -17.737 -1.104 19.668 1.00 74.06 166 ASP A C 1
ATOM 1332 O O . ASP A 1 166 ? -17.294 -0.013 19.303 1.00 74.06 166 ASP A O 1
ATOM 1336 N N . PRO A 1 167 ? -17.446 -1.592 20.893 1.00 77.00 167 PRO A N 1
ATOM 1337 C CA . PRO A 1 167 ? -16.611 -0.873 21.859 1.00 77.00 167 PRO A CA 1
ATOM 1338 C C . PRO A 1 167 ? -15.136 -0.736 21.435 1.00 77.00 167 PRO A C 1
ATOM 1340 O O . PRO A 1 167 ? -14.400 0.039 22.047 1.00 77.00 167 PRO A O 1
ATOM 1343 N N . GLY A 1 168 ? -14.684 -1.496 20.434 1.00 80.31 168 GLY A N 1
ATOM 1344 C CA . GLY A 1 168 ? -13.364 -1.381 19.820 1.00 80.31 168 GLY A CA 1
ATOM 1345 C C . GLY A 1 168 ? -13.230 -0.184 18.875 1.00 80.31 168 GLY A C 1
ATOM 1346 O O . GLY A 1 168 ? -12.107 0.268 18.634 1.00 80.31 168 GLY A O 1
ATOM 1347 N N . ILE A 1 169 ? -14.346 0.372 18.390 1.00 80.50 169 ILE A N 1
ATOM 1348 C CA . ILE A 1 169 ? -14.365 1.562 17.536 1.00 80.50 169 ILE A CA 1
ATOM 1349 C C . ILE A 1 169 ? -14.655 2.786 18.401 1.00 80.50 169 ILE A C 1
ATOM 1351 O O . ILE A 1 169 ? -15.765 3.007 18.874 1.00 80.50 169 ILE A O 1
ATOM 1355 N N . ILE A 1 170 ? -13.618 3.589 18.619 1.00 79.12 170 ILE A N 1
ATOM 1356 C CA . ILE A 1 170 ? -13.648 4.691 19.590 1.00 79.12 170 ILE A CA 1
ATOM 1357 C C . ILE A 1 170 ? -14.044 6.046 18.990 1.00 79.12 170 ILE A C 1
ATOM 1359 O O . ILE A 1 170 ? -14.375 6.958 19.745 1.00 79.12 170 ILE A O 1
ATOM 1363 N N . ASP A 1 171 ? -13.958 6.195 17.667 1.00 75.94 171 ASP A N 1
ATOM 1364 C CA . ASP A 1 171 ? -14.259 7.430 16.940 1.00 75.94 171 ASP A CA 1
ATOM 1365 C C . ASP A 1 171 ? -14.429 7.140 15.442 1.00 75.94 171 ASP A C 1
ATOM 1367 O O . ASP A 1 171 ? -13.852 6.178 14.928 1.00 75.94 171 ASP A O 1
ATOM 1371 N N . THR A 1 172 ? -15.182 7.985 14.738 1.00 76.62 172 THR A N 1
ATOM 1372 C CA . THR A 1 172 ? -15.318 7.948 13.275 1.00 76.62 172 THR A CA 1
ATOM 1373 C C . THR A 1 172 ? -15.598 9.340 12.710 1.00 76.62 172 THR A C 1
ATOM 1375 O O . THR A 1 172 ? -16.070 10.241 13.400 1.00 76.62 172 THR A O 1
ATOM 1378 N N . GLY A 1 173 ? -15.326 9.521 11.419 1.00 73.69 173 GLY A N 1
ATOM 1379 C CA . GLY A 1 173 ? -15.622 10.762 10.719 1.00 73.69 173 GLY A CA 1
ATOM 1380 C C . GLY A 1 173 ? -15.515 10.608 9.209 1.00 73.69 173 GLY A C 1
ATOM 1381 O O . GLY A 1 173 ? -14.910 9.662 8.708 1.00 73.69 173 GLY A O 1
ATOM 1382 N N . GLN A 1 174 ? -16.091 11.567 8.487 1.00 70.06 174 GLN A N 1
ATOM 1383 C CA . GLN A 1 174 ? -15.932 11.702 7.044 1.00 70.06 174 GLN A CA 1
ATOM 1384 C C . GLN A 1 174 ? -15.098 12.945 6.758 1.00 70.06 174 GLN A C 1
ATOM 1386 O O . GLN A 1 174 ? -15.368 14.027 7.281 1.00 70.06 174 GLN A O 1
ATOM 1391 N N . THR A 1 175 ? -14.091 12.789 5.906 1.00 68.25 175 THR A N 1
ATOM 1392 C CA . THR A 1 175 ? -13.213 13.887 5.505 1.00 68.25 175 THR A CA 1
ATOM 1393 C C . THR A 1 175 ? -13.368 14.104 4.011 1.00 68.25 175 THR A C 1
ATOM 1395 O O . THR A 1 175 ? -13.177 13.176 3.231 1.00 68.25 175 THR A O 1
ATOM 1398 N N . HIS A 1 176 ? -13.693 15.326 3.594 1.00 61.53 176 HIS A N 1
ATOM 1399 C CA . HIS A 1 176 ? -13.649 15.691 2.181 1.00 61.53 176 HIS A CA 1
ATOM 1400 C C . HIS A 1 176 ? -12.222 16.122 1.835 1.00 61.53 176 HIS A C 1
ATOM 1402 O O . HIS A 1 176 ? -11.747 17.154 2.320 1.00 61.53 176 HIS A O 1
ATOM 1408 N N . LEU A 1 177 ? -11.527 15.325 1.020 1.00 52.81 177 LEU A N 1
ATOM 1409 C CA . LEU A 1 177 ? -10.298 15.775 0.369 1.00 52.81 177 LEU A CA 1
ATOM 1410 C C . LEU A 1 177 ? -10.671 16.925 -0.584 1.00 52.81 177 LEU A C 1
ATOM 1412 O O . LEU A 1 177 ? -11.630 16.811 -1.346 1.00 52.81 177 LEU A O 1
ATOM 1416 N N . LYS A 1 178 ? -9.981 18.062 -0.450 1.00 35.28 178 LYS A N 1
ATOM 1417 C CA . LYS A 1 178 ? -10.184 19.261 -1.278 1.00 35.28 178 LYS A CA 1
ATOM 1418 C C . LYS A 1 178 ? -9.537 19.128 -2.646 1.00 35.28 178 LYS A C 1
ATOM 1420 O O . LYS A 1 178 ? -8.426 18.560 -2.697 1.00 35.28 178 LYS A O 1
#